Protein AF-A0A0S2W7F5-F1 (afdb_monomer_lite)

Structure (mmCIF, N/CA/C/O backbone):
data_AF-A0A0S2W7F5-F1
#
_entry.id   AF-A0A0S2W7F5-F1
#
loop_
_atom_site.group_PDB
_atom_site.id
_atom_site.type_symbol
_atom_site.label_atom_id
_atom_site.label_alt_id
_atom_site.label_comp_id
_atom_site.label_asym_id
_atom_site.label_entity_id
_atom_site.label_seq_id
_atom_site.pdbx_PDB_ins_code
_atom_site.Cartn_x
_atom_site.Cartn_y
_atom_site.Cartn_z
_atom_site.occupancy
_atom_site.B_iso_or_equiv
_atom_site.auth_seq_id
_atom_site.auth_comp_id
_atom_site.auth_asym_id
_atom_site.auth_atom_id
_atom_site.pdbx_PDB_model_num
ATOM 1 N N . MET A 1 1 ? -8.821 -25.123 -2.551 1.00 79.69 1 MET A N 1
ATOM 2 C CA . MET A 1 1 ? -8.444 -23.841 -3.186 1.00 79.69 1 MET A CA 1
ATOM 3 C C . MET A 1 1 ? -7.929 -22.929 -2.083 1.00 79.69 1 MET A C 1
ATOM 5 O O . MET A 1 1 ? -8.545 -22.926 -1.025 1.00 79.69 1 MET A O 1
ATOM 9 N N . LYS A 1 2 ? -6.765 -22.292 -2.261 1.00 88.12 2 LYS A N 1
ATOM 10 C CA . LYS A 1 2 ? -6.166 -21.399 -1.253 1.00 88.12 2 LYS A CA 1
ATOM 11 C C . LYS A 1 2 ? -6.523 -19.949 -1.582 1.00 88.12 2 LYS A C 1
ATOM 13 O O . LYS A 1 2 ? -6.592 -19.603 -2.762 1.00 88.12 2 LYS A O 1
ATOM 18 N N . TYR A 1 3 ? -6.719 -19.141 -0.550 1.00 91.12 3 TYR A N 1
ATOM 19 C CA . TYR A 1 3 ? -7.100 -17.735 -0.647 1.00 91.12 3 TYR A CA 1
ATOM 20 C C . TYR A 1 3 ? -6.098 -16.867 0.106 1.00 91.12 3 TYR A C 1
ATOM 22 O O . TYR A 1 3 ? -5.420 -17.357 1.010 1.00 91.12 3 TYR A O 1
ATOM 30 N N . VAL A 1 4 ? -6.022 -15.603 -0.288 1.00 91.81 4 VAL A N 1
ATOM 31 C CA . VAL A 1 4 ? -5.221 -14.560 0.347 1.00 91.81 4 VAL A CA 1
ATOM 32 C C . VAL A 1 4 ? -6.158 -13.409 0.696 1.00 91.81 4 VAL A C 1
ATOM 34 O O . VAL A 1 4 ? -7.072 -13.103 -0.072 1.00 91.81 4 VAL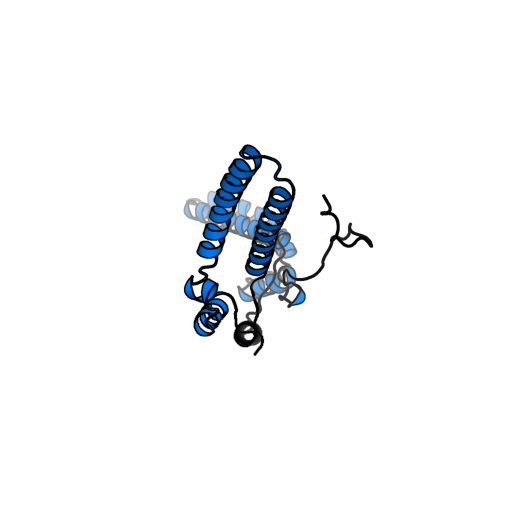 A O 1
ATOM 37 N N . ILE A 1 5 ? -5.928 -12.804 1.854 1.00 93.19 5 ILE A N 1
ATOM 38 C CA . ILE A 1 5 ? -6.580 -11.578 2.306 1.00 93.19 5 ILE A CA 1
ATOM 39 C C . ILE A 1 5 ? -5.501 -10.511 2.482 1.00 93.19 5 ILE A C 1
ATOM 41 O O . ILE A 1 5 ? -4.358 -10.828 2.818 1.00 93.19 5 ILE A O 1
ATOM 45 N N . ASP A 1 6 ? -5.853 -9.263 2.211 1.00 90.25 6 ASP A N 1
ATOM 46 C CA . ASP A 1 6 ? -4.978 -8.123 2.461 1.00 90.25 6 ASP A CA 1
ATOM 47 C C . ASP A 1 6 ? -4.748 -7.924 3.975 1.00 90.25 6 ASP A C 1
ATOM 49 O O . ASP A 1 6 ? -5.685 -8.047 4.766 1.00 90.25 6 ASP A O 1
ATOM 53 N N . SER A 1 7 ? -3.509 -7.610 4.383 1.00 90.94 7 SER A N 1
ATOM 54 C CA . SER A 1 7 ? -3.128 -7.510 5.808 1.00 90.94 7 SER A CA 1
ATOM 55 C C . SER A 1 7 ? -3.950 -6.461 6.541 1.00 90.94 7 SER A C 1
ATOM 57 O O . SER A 1 7 ? -4.493 -6.724 7.608 1.00 90.94 7 SER A O 1
ATOM 59 N N . LYS A 1 8 ? -4.115 -5.284 5.930 1.00 91.19 8 LYS A N 1
ATOM 60 C CA . LYS A 1 8 ? -4.870 -4.183 6.528 1.00 91.19 8 LYS A CA 1
ATOM 61 C C . LYS A 1 8 ? -6.344 -4.546 6.680 1.00 91.19 8 LYS A C 1
ATOM 63 O O . LYS A 1 8 ? -6.966 -4.215 7.686 1.00 91.19 8 LYS A O 1
ATOM 68 N N . THR A 1 9 ? -6.899 -5.232 5.686 1.00 91.19 9 THR A N 1
ATOM 69 C CA . THR A 1 9 ? -8.269 -5.754 5.744 1.00 91.19 9 THR A CA 1
ATOM 70 C C . THR A 1 9 ? -8.415 -6.739 6.906 1.00 91.19 9 THR A C 1
ATOM 72 O O . THR A 1 9 ? -9.301 -6.573 7.740 1.00 91.19 9 THR A O 1
ATOM 75 N N . TYR A 1 10 ? -7.494 -7.696 7.036 1.00 92.00 10 TYR A N 1
ATOM 76 C CA . TYR A 1 10 ? -7.480 -8.665 8.134 1.00 92.00 10 TYR A CA 1
ATOM 77 C C . TYR A 1 10 ? -7.336 -8.017 9.523 1.00 92.00 10 TYR A C 1
ATOM 79 O O . TYR A 1 10 ? -8.092 -8.339 10.437 1.00 92.00 10 TYR A O 1
ATOM 87 N N . GLU A 1 11 ? -6.415 -7.067 9.683 1.00 93.56 11 GLU A N 1
ATOM 88 C CA . GLU A 1 11 ? -6.209 -6.330 10.936 1.00 93.56 11 GLU A CA 1
ATOM 89 C C . GLU A 1 11 ? -7.452 -5.532 11.348 1.00 93.56 11 GLU A C 1
ATOM 91 O O . GLU A 1 11 ? -7.823 -5.524 12.523 1.00 93.56 11 GLU A O 1
ATOM 96 N N . ASN A 1 12 ? -8.137 -4.900 10.390 1.00 93.31 12 ASN A N 1
ATOM 97 C CA . ASN A 1 12 ? -9.393 -4.202 10.658 1.00 93.31 12 ASN A CA 1
ATOM 98 C C . ASN A 1 12 ? -10.474 -5.163 11.166 1.00 93.31 12 ASN A C 1
ATOM 100 O O . ASN A 1 12 ? -11.129 -4.852 12.161 1.00 93.31 12 ASN A O 1
ATOM 104 N N . HIS A 1 13 ? -10.619 -6.342 10.545 1.00 92.25 13 HIS A N 1
ATOM 105 C CA . HIS A 1 13 ? -11.561 -7.356 11.025 1.00 92.25 13 HIS A CA 1
ATOM 106 C C . HIS A 1 13 ? -11.248 -7.785 12.462 1.00 92.25 13 HIS A C 1
ATOM 108 O O . HIS A 1 13 ? -12.155 -7.795 13.290 1.00 92.25 13 HIS A O 1
ATOM 114 N N . ILE A 1 14 ? -9.977 -8.051 12.795 1.00 94.25 14 ILE A N 1
ATOM 115 C CA . ILE A 1 14 ? -9.579 -8.398 14.170 1.00 94.25 14 ILE A CA 1
ATOM 116 C C . ILE A 1 14 ? -9.960 -7.286 15.149 1.00 94.25 14 ILE A C 1
ATOM 118 O O . ILE A 1 14 ? -10.560 -7.558 16.189 1.00 94.25 14 ILE A O 1
ATOM 122 N N . ASN A 1 15 ? -9.618 -6.036 14.838 1.00 94.81 15 ASN A N 1
ATOM 123 C CA . ASN A 1 15 ? -9.891 -4.906 15.726 1.00 94.81 15 ASN A CA 1
ATOM 124 C C . ASN A 1 15 ? -11.391 -4.748 15.995 1.00 94.81 15 ASN A C 1
ATOM 126 O O . ASN A 1 15 ? -11.811 -4.533 17.135 1.00 94.81 15 ASN A O 1
ATOM 130 N N . ASP A 1 16 ? -12.202 -4.888 14.952 1.00 94.75 16 ASP A N 1
ATOM 131 C CA . ASP A 1 16 ? -13.648 -4.794 15.058 1.00 94.75 16 ASP A CA 1
ATOM 132 C C . ASP A 1 16 ? -14.258 -5.977 15.829 1.00 94.75 16 ASP A C 1
ATOM 134 O O . ASP A 1 16 ? -15.134 -5.763 16.671 1.00 94.75 16 ASP A O 1
ATOM 138 N N . GLU A 1 17 ? -13.778 -7.205 15.610 1.00 93.62 17 GLU A N 1
ATOM 139 C CA . GLU A 1 17 ? -14.198 -8.396 16.360 1.00 93.62 17 GLU A CA 1
ATOM 140 C C . GLU A 1 17 ? -13.862 -8.277 17.852 1.00 93.62 17 GLU A C 1
ATOM 142 O O . GLU A 1 17 ? -14.720 -8.522 18.708 1.00 93.62 17 GLU A O 1
ATOM 147 N N . VAL A 1 18 ? -12.640 -7.844 18.179 1.00 96.44 18 VAL A N 1
ATOM 148 C CA . VAL A 1 18 ? -12.205 -7.599 19.562 1.00 96.44 18 VAL A CA 1
ATOM 149 C C . VAL A 1 18 ? -13.071 -6.521 20.212 1.00 96.44 18 VAL A C 1
ATOM 151 O O . VAL A 1 18 ? -13.484 -6.673 21.365 1.00 96.44 18 VAL A O 1
ATOM 154 N N . HIS A 1 19 ? -13.402 -5.459 19.473 1.00 95.31 19 HIS A N 1
ATOM 155 C CA . HIS A 1 19 ? -14.289 -4.410 19.96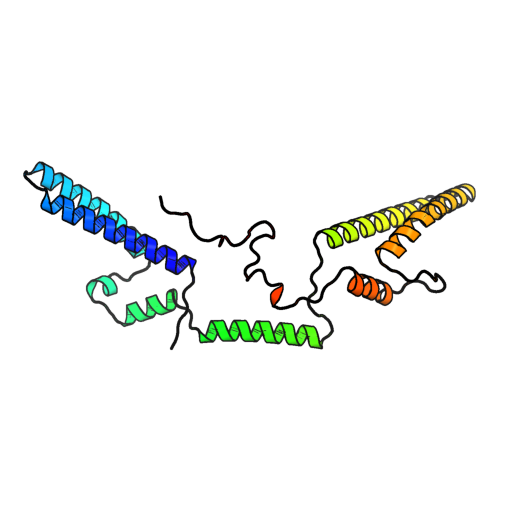2 1.00 95.31 19 HIS A CA 1
ATOM 156 C C . HIS A 1 19 ? -15.683 -4.958 20.292 1.00 95.31 19 HIS A C 1
ATOM 158 O O . HIS A 1 19 ? -16.164 -4.767 21.410 1.00 95.31 19 HIS A O 1
ATOM 164 N N . LEU A 1 20 ? -16.311 -5.694 19.367 1.00 95.81 20 LEU A N 1
ATOM 165 C CA . LEU A 1 20 ? -17.630 -6.302 19.578 1.00 95.81 20 LEU A CA 1
ATOM 166 C C . LEU A 1 20 ? -17.641 -7.279 20.756 1.00 95.81 20 LEU A C 1
ATOM 168 O O . LEU A 1 20 ? -18.565 -7.257 21.572 1.00 95.81 20 LEU A O 1
ATOM 172 N N . TYR A 1 21 ? -16.602 -8.107 20.881 1.00 96.25 21 TYR A N 1
ATOM 173 C CA . TYR A 1 21 ? -16.447 -9.005 22.021 1.00 96.25 21 TYR A CA 1
ATOM 174 C C . TYR A 1 21 ? -16.357 -8.227 23.342 1.00 96.25 21 TYR A C 1
ATOM 176 O O . TYR A 1 21 ? -17.014 -8.591 24.320 1.00 96.25 21 TYR A O 1
ATOM 184 N N . GLY A 1 22 ? -15.604 -7.123 23.368 1.00 96.69 22 GLY A N 1
ATOM 185 C CA . GLY A 1 22 ? -15.510 -6.231 24.523 1.00 96.69 22 GLY A CA 1
ATOM 186 C C . GLY A 1 22 ? -16.867 -5.662 24.946 1.00 96.69 22 GLY A C 1
ATOM 187 O O . GLY A 1 22 ? -17.208 -5.715 26.132 1.00 96.69 22 GLY A O 1
ATOM 188 N N . LEU A 1 23 ? -17.671 -5.195 23.985 1.00 96.69 23 LEU A N 1
ATOM 189 C CA . LEU A 1 23 ? -19.028 -4.692 24.235 1.00 96.69 23 LEU A CA 1
ATOM 190 C C . LEU A 1 23 ? -19.934 -5.780 24.830 1.00 96.69 23 LEU A C 1
ATOM 192 O O . LEU A 1 23 ? -20.617 -5.553 25.833 1.00 96.69 23 LEU A O 1
ATOM 196 N N . LEU A 1 24 ? -19.910 -6.985 24.253 1.00 95.88 24 LEU A N 1
ATOM 197 C CA . LEU A 1 24 ? -20.698 -8.118 24.739 1.00 95.88 24 LEU A CA 1
ATOM 198 C C . LEU A 1 24 ? -20.289 -8.524 26.161 1.00 95.88 24 LEU A C 1
ATOM 200 O O . LEU A 1 24 ? -21.142 -8.758 27.019 1.00 95.88 24 LEU A O 1
ATOM 204 N N . HIS A 1 25 ? -18.984 -8.578 26.426 1.00 96.50 25 HIS A N 1
ATOM 205 C CA . HIS A 1 25 ? -18.449 -8.920 27.737 1.00 96.50 25 HIS A CA 1
ATOM 206 C C . HIS A 1 25 ? -18.861 -7.891 28.802 1.00 96.50 25 HIS A C 1
ATOM 208 O O . HIS A 1 25 ? -19.265 -8.260 29.907 1.00 96.50 25 HIS A O 1
ATOM 214 N N . GLN A 1 26 ? -18.819 -6.598 28.468 1.00 96.25 26 GLN A N 1
ATOM 215 C CA . GLN A 1 26 ? -19.295 -5.526 29.346 1.00 96.25 26 GLN A CA 1
ATOM 216 C C . GLN A 1 26 ? -20.796 -5.644 29.637 1.00 96.25 26 GLN A C 1
ATOM 218 O O . GLN A 1 26 ? -21.194 -5.531 30.797 1.00 96.25 26 GLN A O 1
ATOM 223 N N . LEU A 1 27 ? -21.625 -5.938 28.630 1.00 96.00 27 LEU A N 1
ATOM 224 C CA . LEU A 1 27 ? -23.063 -6.154 28.834 1.00 96.00 27 LEU A CA 1
ATOM 225 C C . LEU A 1 27 ? -23.346 -7.339 29.752 1.00 96.00 27 LEU A C 1
ATOM 227 O O . LEU A 1 27 ? -24.152 -7.215 30.673 1.00 96.00 27 LEU A O 1
ATOM 231 N N . ALA A 1 28 ? -22.663 -8.466 29.546 1.00 95.00 28 ALA A N 1
ATOM 232 C CA . ALA A 1 28 ? -22.806 -9.637 30.405 1.00 95.00 28 ALA A CA 1
ATOM 233 C C . ALA A 1 28 ? -22.406 -9.324 31.857 1.00 95.00 28 ALA A C 1
ATOM 235 O O . ALA A 1 28 ? -23.097 -9.722 32.799 1.00 95.00 28 ALA A O 1
ATOM 236 N N . PHE A 1 29 ? -21.325 -8.560 32.045 1.00 94.69 29 PHE A N 1
ATOM 237 C CA . PHE A 1 29 ? -20.892 -8.110 33.364 1.00 94.69 29 PHE A CA 1
ATOM 238 C C . PHE A 1 29 ? -21.937 -7.212 34.041 1.00 94.69 29 PHE A C 1
ATOM 240 O O . PHE A 1 29 ? -22.283 -7.455 35.198 1.00 94.69 29 PHE A O 1
ATOM 247 N N . LEU A 1 30 ? -22.463 -6.207 33.333 1.00 94.38 30 LEU A N 1
ATOM 248 C CA . LEU A 1 30 ? -23.488 -5.299 33.856 1.00 94.38 30 LEU A CA 1
ATOM 249 C C . LEU A 1 30 ? -24.781 -6.046 34.198 1.00 94.38 30 LEU A C 1
ATOM 251 O O . LEU A 1 30 ? -25.328 -5.848 35.282 1.00 94.38 30 LEU A O 1
ATOM 255 N N . ALA A 1 31 ? -25.216 -6.969 33.337 1.00 94.25 31 ALA A N 1
ATOM 256 C CA . ALA A 1 31 ? -26.381 -7.815 33.583 1.00 94.25 31 ALA A CA 1
ATOM 257 C C . ALA A 1 31 ? -26.241 -8.640 34.873 1.00 94.25 31 ALA A C 1
ATOM 259 O O . ALA A 1 31 ? -27.195 -8.768 35.637 1.00 94.25 31 ALA A O 1
ATOM 260 N N . GLY A 1 32 ? -25.036 -9.137 35.173 1.00 93.88 32 GLY A N 1
ATOM 261 C CA . GLY A 1 32 ? -24.746 -9.852 36.420 1.00 93.88 32 GLY A CA 1
ATOM 262 C C . GLY A 1 32 ? -24.681 -8.972 37.677 1.00 93.88 32 GLY A C 1
ATOM 263 O O . GLY A 1 32 ? -24.560 -9.502 38.784 1.00 93.88 32 GLY A O 1
ATOM 264 N N . LYS A 1 33 ? -24.721 -7.640 37.541 1.00 93.62 33 LYS A N 1
ATOM 265 C CA . LYS A 1 33 ? -24.620 -6.676 38.652 1.00 93.62 33 LYS A CA 1
ATOM 266 C C . LYS A 1 33 ? -25.923 -5.957 38.979 1.00 93.62 33 LYS A C 1
ATOM 268 O O . LYS A 1 33 ? -25.937 -5.239 39.976 1.00 93.62 33 LYS A O 1
ATOM 273 N N . VAL A 1 34 ? -26.982 -6.173 38.204 1.00 95.00 34 VAL A N 1
ATOM 274 C CA . VAL A 1 34 ? -28.291 -5.548 38.413 1.00 95.00 34 VAL A CA 1
ATOM 275 C C . VAL A 1 34 ? -28.850 -5.889 39.796 1.00 95.00 34 VAL A C 1
ATOM 277 O O . VAL A 1 34 ? -28.976 -7.066 40.143 1.00 95.00 34 VAL A O 1
ATOM 280 N N . LYS A 1 35 ? -29.215 -4.866 40.580 1.00 94.38 35 LYS A N 1
ATOM 281 C CA . LYS A 1 35 ? -29.873 -5.036 41.889 1.00 94.38 35 LYS A CA 1
ATOM 282 C C . LYS A 1 35 ? -31.223 -4.345 41.986 1.00 94.38 35 LYS A C 1
ATOM 284 O O . LYS A 1 35 ? -32.061 -4.788 42.769 1.00 94.38 35 LYS A O 1
ATOM 289 N N . ASP A 1 36 ? -31.422 -3.277 41.226 1.00 95.81 36 ASP A N 1
ATOM 290 C CA . ASP A 1 36 ?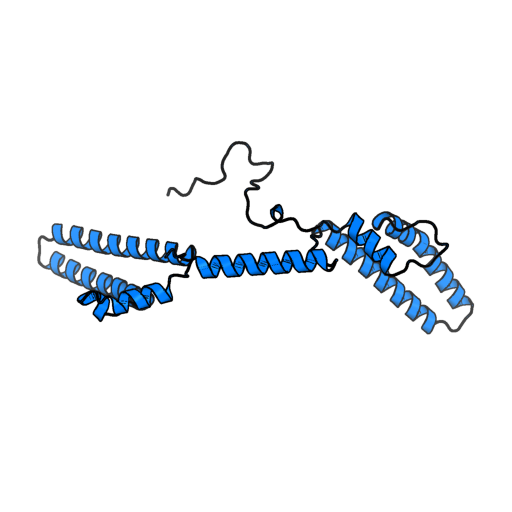 -32.643 -2.485 41.251 1.00 95.81 36 ASP A CA 1
ATOM 291 C C . ASP A 1 36 ? -33.115 -2.079 39.845 1.00 95.81 36 ASP A C 1
ATOM 293 O O . ASP A 1 36 ? -32.520 -2.421 38.821 1.00 95.81 36 ASP A O 1
ATOM 297 N N . GLU A 1 37 ? -34.247 -1.381 39.802 1.00 93.75 37 GLU A N 1
ATOM 298 C CA . GLU A 1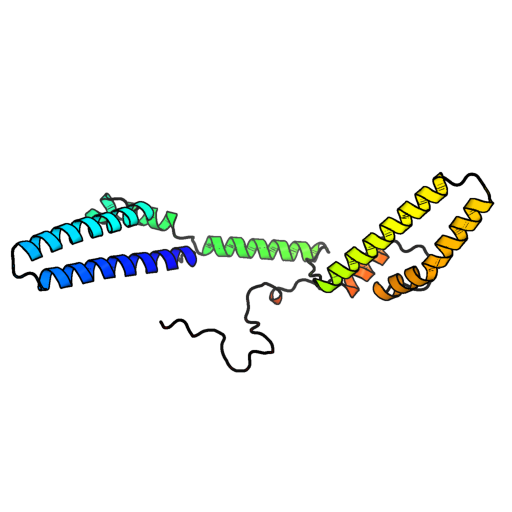 37 ? -34.887 -0.942 38.561 1.00 93.75 37 GLU A CA 1
ATOM 299 C C . GLU A 1 37 ? -34.046 0.099 37.803 1.00 93.75 37 GLU A C 1
ATOM 301 O O . GLU A 1 37 ? -34.048 0.108 36.574 1.00 93.75 37 GLU A O 1
ATOM 306 N N . ARG A 1 38 ? -33.239 0.907 38.505 1.00 92.75 38 ARG A N 1
ATOM 307 C CA . ARG A 1 38 ? -32.341 1.885 37.868 1.00 92.75 38 ARG A CA 1
ATOM 308 C C . ARG A 1 38 ? -31.163 1.193 37.192 1.00 92.75 38 ARG A C 1
ATOM 310 O O . ARG A 1 38 ? -30.766 1.588 36.099 1.00 92.75 38 ARG A O 1
ATOM 317 N N . ASP A 1 39 ? -30.619 0.146 37.809 1.00 93.69 39 ASP A N 1
ATOM 318 C CA . ASP A 1 39 ? -29.587 -0.685 37.187 1.00 93.69 39 ASP A CA 1
ATOM 319 C C . ASP A 1 39 ? -30.110 -1.361 35.908 1.00 93.69 39 ASP A C 1
ATOM 321 O O . ASP A 1 39 ? -29.389 -1.435 34.910 1.00 93.69 39 ASP A O 1
ATOM 325 N N . MET A 1 40 ? -31.375 -1.808 35.906 1.00 95.25 40 MET A N 1
ATOM 326 C CA . ME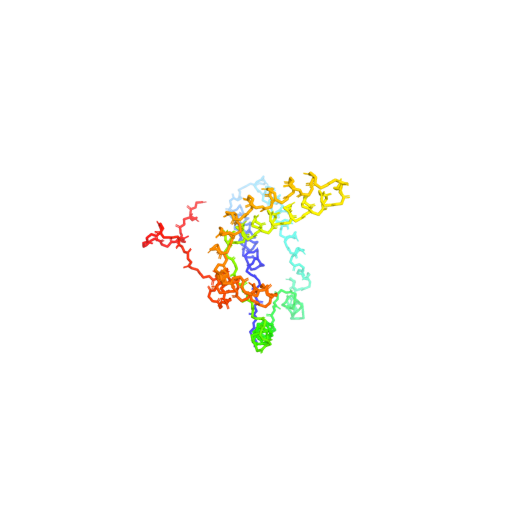T A 1 40 ? -32.030 -2.347 34.706 1.00 95.25 40 MET A CA 1
ATOM 327 C C . MET A 1 40 ? -32.187 -1.298 33.603 1.00 95.25 40 MET A C 1
ATOM 329 O O . MET A 1 40 ? -31.896 -1.590 32.443 1.00 95.25 40 MET A O 1
ATOM 333 N N . GLU A 1 41 ? -32.623 -0.083 33.939 1.00 95.31 41 GLU A N 1
ATOM 334 C CA . GLU A 1 41 ? -32.732 1.017 32.973 1.00 95.31 41 GLU A CA 1
ATOM 335 C C . GLU A 1 41 ? -31.369 1.354 32.345 1.00 95.31 41 GLU A C 1
ATOM 337 O O . GLU A 1 41 ? -31.261 1.460 31.121 1.00 95.31 41 GLU A O 1
ATOM 342 N N . ASN A 1 42 ? -30.311 1.434 33.159 1.00 93.75 42 ASN A N 1
ATOM 343 C CA . ASN A 1 42 ? -28.946 1.692 32.687 1.00 93.75 42 ASN A CA 1
ATOM 344 C C . ASN A 1 42 ? -28.420 0.574 31.774 1.00 93.75 42 ASN A C 1
ATOM 346 O O . ASN A 1 42 ? -27.760 0.844 30.765 1.00 93.75 42 ASN A O 1
ATOM 350 N N . LEU A 1 43 ? -28.716 -0.686 32.107 1.00 95.19 43 LEU A N 1
ATOM 351 C CA . LEU A 1 43 ? -28.369 -1.830 31.267 1.00 95.19 43 LEU A CA 1
ATOM 352 C C . LEU A 1 43 ? -29.073 -1.756 29.906 1.00 95.19 43 LEU A C 1
ATOM 354 O O . LEU A 1 43 ? -28.432 -1.989 28.884 1.00 95.19 43 LEU A O 1
ATOM 358 N N . LEU A 1 44 ? -30.364 -1.406 29.879 1.00 95.75 44 LEU A N 1
ATOM 359 C CA . LEU A 1 44 ? -31.123 -1.257 28.635 1.00 95.75 44 LEU A CA 1
ATOM 360 C C . LEU A 1 44 ? -30.592 -0.111 27.764 1.00 95.75 44 LEU A C 1
ATOM 362 O O . LEU A 1 44 ? -30.513 -0.277 26.547 1.00 95.75 44 LEU A O 1
ATOM 366 N N . ASP A 1 45 ? -30.211 1.027 28.355 1.00 96.44 45 ASP A N 1
ATOM 367 C CA . ASP A 1 45 ? -29.588 2.131 27.606 1.00 96.44 45 ASP A CA 1
ATOM 368 C C . ASP A 1 45 ? -28.243 1.704 27.002 1.00 96.44 45 ASP A C 1
ATOM 370 O O . ASP A 1 45 ? -27.988 1.910 25.816 1.00 96.44 45 ASP A O 1
ATOM 374 N N . THR A 1 46 ? -27.410 1.020 27.792 1.00 95.88 46 THR A N 1
ATOM 375 C CA . THR A 1 46 ? -26.106 0.513 27.338 1.00 95.88 46 THR A CA 1
ATOM 376 C C . THR A 1 46 ? -26.268 -0.512 26.214 1.00 95.88 46 THR A C 1
ATOM 378 O O . THR A 1 46 ? -25.587 -0.425 25.194 1.00 95.88 46 THR A O 1
ATOM 381 N N . ALA A 1 47 ? -27.211 -1.448 26.359 1.00 96.56 47 ALA A N 1
ATOM 382 C CA . ALA A 1 47 ? -27.519 -2.450 25.343 1.00 96.56 47 ALA A CA 1
ATOM 383 C C . ALA A 1 47 ? -27.959 -1.817 24.018 1.00 96.56 47 ALA A C 1
ATOM 385 O O . ALA A 1 47 ? -27.530 -2.274 22.961 1.00 96.56 47 ALA A O 1
ATOM 386 N N . LYS A 1 48 ? -28.762 -0.744 24.058 1.00 97.00 48 LYS A N 1
ATOM 387 C CA . LYS A 1 48 ? -29.156 -0.010 22.846 1.00 97.00 48 LYS A CA 1
ATOM 388 C C . LYS A 1 48 ? -27.953 0.620 22.153 1.00 97.00 48 LYS A C 1
ATOM 390 O O . LYS A 1 48 ? -27.754 0.373 20.970 1.00 97.00 48 LYS A O 1
ATOM 395 N N . ARG A 1 49 ? -27.120 1.359 22.892 1.00 96.31 49 ARG A N 1
ATOM 396 C CA . ARG A 1 49 ? -25.926 2.009 22.323 1.00 96.31 49 ARG A CA 1
ATOM 397 C C . ARG A 1 49 ? -24.951 1.000 21.725 1.00 96.31 49 ARG A C 1
ATOM 399 O O . ARG A 1 49 ? -24.408 1.226 20.652 1.00 96.31 49 ARG A O 1
ATOM 406 N N . TYR A 1 50 ? -24.719 -0.120 22.405 1.00 97.25 50 TYR A N 1
ATOM 407 C CA . TYR A 1 50 ? -23.812 -1.150 21.892 1.00 97.25 50 TYR A CA 1
ATOM 408 C C . TYR A 1 50 ? -24.412 -1.889 20.697 1.00 97.25 50 TYR A C 1
ATOM 410 O O . TYR A 1 50 ? -23.676 -2.254 19.785 1.00 97.25 50 TYR A O 1
ATOM 418 N N . GLY A 1 51 ? -25.737 -2.058 20.668 1.00 94.69 51 GLY A N 1
ATOM 419 C CA . GLY A 1 51 ? -26.454 -2.537 19.490 1.00 94.69 51 GLY A CA 1
ATOM 420 C C . GLY A 1 51 ? -26.253 -1.621 18.282 1.00 94.69 51 GLY A C 1
ATOM 421 O O . GLY A 1 51 ? -25.927 -2.111 17.210 1.00 94.69 51 GLY A O 1
ATOM 422 N N . GLU A 1 52 ? -26.352 -0.301 18.459 1.00 95.81 52 GLU A N 1
ATOM 423 C CA . GLU A 1 52 ? -26.100 0.675 17.386 1.00 95.81 52 GLU A CA 1
ATOM 424 C C . GLU A 1 52 ? -24.665 0.580 16.839 1.00 95.81 52 GLU A C 1
ATOM 426 O O . GLU A 1 52 ? -24.477 0.564 15.624 1.00 95.81 52 GLU A O 1
ATOM 431 N N . ILE A 1 53 ? -23.662 0.434 17.716 1.00 94.94 53 ILE A N 1
ATOM 432 C CA . ILE A 1 53 ? -22.261 0.229 17.304 1.00 94.94 53 ILE A CA 1
ATOM 433 C C . ILE A 1 53 ? -22.105 -1.078 16.514 1.00 94.94 53 ILE A C 1
ATOM 435 O O . ILE A 1 53 ? -21.370 -1.128 15.527 1.00 94.94 53 ILE A O 1
ATOM 439 N N . ALA A 1 54 ? -22.779 -2.149 16.942 1.00 92.38 54 ALA A N 1
ATOM 440 C CA . ALA A 1 54 ? -22.724 -3.423 16.240 1.00 92.38 54 ALA A CA 1
ATOM 441 C C . ALA A 1 54 ? -23.342 -3.327 14.840 1.00 92.38 54 ALA A C 1
ATOM 443 O O . ALA A 1 54 ? -22.733 -3.794 13.880 1.00 92.38 54 ALA A O 1
ATOM 444 N N . GLU A 1 55 ? -24.496 -2.673 14.705 1.00 91.31 55 GLU A N 1
ATOM 445 C CA . GLU A 1 55 ? -25.153 -2.472 13.409 1.00 91.31 55 GLU A CA 1
ATOM 446 C C . GLU A 1 55 ? -24.306 -1.638 12.441 1.00 91.31 55 GLU A C 1
ATOM 448 O O . GLU A 1 55 ? -24.224 -1.968 11.257 1.00 91.31 55 GLU A O 1
ATOM 453 N N . GLU A 1 56 ? -23.611 -0.603 12.926 1.00 92.94 56 GLU A N 1
ATOM 454 C CA . GLU A 1 56 ? -22.678 0.172 12.098 1.00 92.94 56 GLU A CA 1
ATOM 455 C C . GLU A 1 56 ? -21.561 -0.715 11.523 1.00 92.94 56 GLU A C 1
ATOM 457 O O . GLU A 1 56 ? -21.257 -0.641 10.329 1.00 92.94 56 GLU A O 1
ATOM 462 N N . LYS A 1 57 ? -20.997 -1.613 12.343 1.00 91.19 57 LYS A N 1
ATOM 463 C CA . LYS A 1 57 ? -19.967 -2.565 11.898 1.00 91.19 57 LYS A CA 1
ATOM 464 C C . LYS A 1 57 ? -20.517 -3.585 10.903 1.00 91.19 57 LYS A C 1
ATOM 466 O O . LYS A 1 57 ? -19.913 -3.791 9.853 1.00 91.19 57 LYS A O 1
ATOM 471 N N . PHE A 1 58 ? -21.684 -4.171 11.174 1.00 89.69 58 PHE A N 1
ATOM 472 C CA . PHE A 1 58 ? -22.324 -5.117 10.254 1.00 89.69 58 PHE A CA 1
ATOM 473 C C . PHE A 1 58 ? -22.635 -4.490 8.890 1.00 89.69 58 PHE A C 1
ATOM 475 O O . PHE A 1 58 ? -22.438 -5.138 7.857 1.00 89.69 58 PHE A O 1
ATOM 482 N N . ALA A 1 59 ? -23.064 -3.226 8.877 1.00 89.44 59 ALA A N 1
ATOM 483 C CA . ALA A 1 59 ? -23.274 -2.472 7.650 1.00 89.44 59 ALA A CA 1
ATOM 484 C C . ALA A 1 59 ? -21.957 -2.207 6.902 1.00 89.44 59 ALA A C 1
ATOM 486 O O . ALA A 1 59 ? -21.907 -2.391 5.686 1.00 89.44 59 ALA A O 1
ATOM 487 N N . ALA A 1 60 ? -20.887 -1.826 7.609 1.00 90.44 60 ALA A N 1
ATOM 488 C CA . ALA A 1 60 ? -19.569 -1.594 7.014 1.00 90.44 60 ALA A CA 1
ATOM 489 C C . ALA A 1 60 ? -18.980 -2.862 6.370 1.00 90.44 60 ALA A C 1
ATOM 491 O O . ALA A 1 60 ? -18.408 -2.798 5.283 1.00 90.44 60 ALA A O 1
ATOM 492 N N . TRP A 1 61 ? -19.186 -4.021 6.995 1.00 90.06 61 TRP A N 1
ATOM 493 C CA . TRP A 1 61 ? -18.792 -5.330 6.467 1.00 90.06 61 TRP A CA 1
ATOM 494 C C . TRP A 1 61 ? -19.717 -5.863 5.362 1.00 90.06 61 TRP A C 1
ATOM 496 O O . TRP A 1 61 ? -19.492 -6.952 4.840 1.00 90.06 61 TRP A O 1
ATOM 506 N N . CYS A 1 62 ? -20.778 -5.129 5.007 1.00 89.81 62 CYS A N 1
ATOM 507 C CA . CYS A 1 62 ? -21.780 -5.544 4.024 1.00 89.81 62 CYS A CA 1
ATOM 508 C C . CYS A 1 62 ? -22.403 -6.923 4.318 1.00 89.81 62 CYS A C 1
ATOM 510 O O . CYS A 1 62 ? -22.780 -7.636 3.386 1.00 89.81 62 CYS A O 1
ATOM 512 N N . ILE A 1 63 ? -22.526 -7.319 5.593 1.00 88.12 63 ILE A N 1
ATOM 513 C CA . ILE A 1 63 ? -23.069 -8.638 5.943 1.00 88.12 63 ILE A CA 1
ATOM 514 C C . ILE A 1 63 ? -24.576 -8.653 5.661 1.00 88.12 63 ILE A C 1
ATOM 516 O O . ILE A 1 63 ? -25.321 -7.874 6.264 1.00 88.12 63 ILE A O 1
ATOM 520 N N . PRO A 1 64 ? -25.079 -9.549 4.789 1.00 87.19 64 PRO A N 1
ATOM 521 C CA . PRO A 1 64 ? -26.508 -9.621 4.531 1.00 87.19 64 PRO A CA 1
ATOM 522 C C . PRO A 1 64 ? -27.263 -10.010 5.804 1.00 87.19 64 PRO A C 1
ATOM 524 O O . PRO A 1 64 ? -26.945 -11.015 6.440 1.00 87.19 64 PRO A O 1
ATOM 527 N N . GLY A 1 65 ? -28.330 -9.283 6.146 1.00 84.94 65 GLY A N 1
ATOM 528 C CA . GLY A 1 65 ? -29.159 -9.629 7.310 1.00 84.94 65 GLY A CA 1
ATOM 529 C C . GLY A 1 65 ? -29.723 -11.057 7.238 1.00 84.94 65 GLY A C 1
ATOM 530 O O . GLY A 1 65 ? -29.858 -11.734 8.254 1.00 84.94 65 GLY A O 1
ATOM 531 N N . ARG A 1 66 ? -29.969 -11.570 6.023 1.00 87.50 66 ARG A N 1
ATOM 532 C CA . ARG A 1 66 ? -30.327 -12.980 5.802 1.00 87.50 66 ARG A CA 1
ATOM 533 C C . ARG A 1 66 ? -29.218 -13.929 6.257 1.00 87.50 66 ARG A C 1
ATOM 535 O O . ARG A 1 66 ? -29.526 -14.941 6.880 1.00 87.50 66 ARG A O 1
ATOM 542 N N . TYR A 1 67 ? -27.957 -13.608 5.985 1.00 90.19 67 TYR A N 1
ATOM 543 C CA . TYR A 1 67 ? -26.827 -14.409 6.436 1.00 90.19 67 TYR A CA 1
ATOM 544 C C . TYR A 1 67 ? -26.711 -14.407 7.956 1.00 90.19 67 TYR A C 1
ATOM 546 O O . TYR A 1 67 ? -26.547 -15.466 8.555 1.00 90.19 67 TYR A O 1
ATOM 554 N N . LEU A 1 68 ? -26.884 -13.241 8.581 1.00 84.62 68 LEU A N 1
ATOM 555 C CA . LEU A 1 68 ? -26.842 -13.107 10.036 1.00 84.62 68 LEU A CA 1
ATOM 556 C C . LEU A 1 68 ? -27.898 -13.983 10.732 1.00 84.62 68 LEU A C 1
ATOM 558 O O . LEU A 1 68 ? -27.618 -14.591 11.761 1.00 84.62 68 LEU A O 1
ATOM 562 N N . VAL A 1 69 ? -29.104 -14.075 10.161 1.00 87.12 69 VAL A N 1
ATOM 563 C CA . VAL A 1 69 ? -30.224 -14.821 10.761 1.00 87.12 69 VAL A CA 1
ATOM 564 C C . VAL A 1 69 ? -30.231 -16.302 10.370 1.00 87.12 69 VAL A C 1
ATOM 566 O O . VAL A 1 69 ? -30.543 -17.157 11.197 1.00 87.12 69 VAL A O 1
ATOM 569 N N . PHE A 1 70 ? -29.921 -16.625 9.113 1.00 90.44 70 PHE A N 1
ATOM 570 C CA . PHE A 1 70 ? -30.137 -17.961 8.543 1.00 90.44 70 PHE A CA 1
ATOM 571 C C . PHE A 1 70 ? -28.852 -18.681 8.121 1.00 90.44 70 PHE A C 1
ATOM 573 O O . PHE A 1 70 ? -28.906 -19.874 7.823 1.00 90.44 70 PHE A O 1
ATOM 580 N N . GLY A 1 71 ? -27.707 -17.996 8.085 1.00 89.06 71 GLY A N 1
ATOM 581 C CA . GLY A 1 71 ? -26.421 -18.589 7.710 1.00 89.06 71 GLY A CA 1
ATOM 582 C C . GLY A 1 71 ? -26.383 -19.130 6.278 1.00 89.06 71 GLY A C 1
ATOM 583 O O . GLY A 1 71 ? -25.788 -20.183 6.036 1.00 89.06 71 GLY A O 1
ATOM 584 N N . ASP A 1 72 ? -27.052 -18.460 5.333 1.00 91.94 72 ASP A N 1
ATOM 585 C CA . ASP A 1 72 ? -27.121 -18.901 3.937 1.00 91.94 72 ASP A CA 1
ATOM 586 C C . ASP A 1 72 ? -25.719 -19.019 3.305 1.00 91.94 72 ASP A C 1
ATOM 588 O O . ASP A 1 72 ? -24.904 -18.098 3.311 1.00 91.94 72 ASP A O 1
ATOM 592 N N . ARG A 1 73 ? -25.428 -20.177 2.710 1.00 90.50 73 ARG A N 1
ATOM 593 C CA . ARG A 1 73 ? -24.131 -20.437 2.075 1.00 90.50 73 ARG A CA 1
ATOM 594 C C . ARG A 1 73 ? -23.895 -19.579 0.835 1.00 90.50 73 ARG A C 1
ATOM 596 O O . ARG A 1 73 ? -22.732 -19.385 0.484 1.00 90.50 73 ARG A O 1
ATOM 603 N N . ALA A 1 74 ? -24.955 -19.113 0.175 1.00 90.25 74 ALA A N 1
ATOM 604 C CA . ALA A 1 74 ? -24.833 -18.204 -0.961 1.00 90.25 74 ALA A CA 1
ATOM 605 C C . ALA A 1 74 ? -24.244 -16.858 -0.519 1.00 90.25 74 ALA A C 1
ATOM 607 O O . ALA A 1 74 ? -23.238 -16.423 -1.073 1.00 90.25 74 ALA A O 1
ATOM 608 N N . ASP A 1 75 ? -24.781 -16.283 0.557 1.00 91.38 75 ASP A N 1
ATOM 609 C CA . ASP A 1 75 ? -24.295 -15.023 1.127 1.00 91.38 75 ASP A CA 1
ATOM 610 C C . ASP A 1 75 ? -22.837 -15.148 1.605 1.00 91.38 75 ASP A C 1
ATOM 612 O O . ASP A 1 75 ? -22.010 -14.276 1.348 1.00 91.38 75 ASP A O 1
ATOM 616 N N . LEU A 1 76 ? -22.469 -16.284 2.217 1.00 89.81 76 LEU A N 1
ATOM 617 C CA . LEU A 1 76 ? -21.071 -16.561 2.572 1.00 89.81 76 LEU A CA 1
ATOM 618 C C . LEU A 1 76 ? -20.148 -16.610 1.346 1.00 89.81 76 LEU A C 1
ATOM 620 O O . LEU A 1 76 ? -18.984 -16.220 1.431 1.00 89.81 76 LEU A O 1
ATOM 624 N N . ALA A 1 77 ? -20.621 -17.149 0.222 1.00 89.88 77 ALA A N 1
ATOM 625 C CA . ALA A 1 77 ? -19.827 -17.206 -0.999 1.00 89.88 77 ALA A CA 1
ATOM 626 C C . ALA A 1 77 ? -19.606 -15.805 -1.588 1.00 89.88 77 ALA A C 1
ATOM 628 O O . ALA A 1 77 ? -18.505 -15.526 -2.058 1.00 89.88 77 ALA A O 1
ATOM 629 N N . GLU A 1 78 ? -20.612 -14.933 -1.513 1.00 90.62 78 GLU A N 1
ATOM 630 C CA . GLU A 1 78 ? -20.510 -13.531 -1.929 1.00 90.62 78 GLU A CA 1
ATOM 631 C C . GLU A 1 78 ? -19.532 -12.747 -1.046 1.00 90.62 78 GLU A C 1
ATOM 633 O O . GLU A 1 78 ? -18.623 -12.112 -1.578 1.00 90.62 78 GLU A O 1
ATOM 638 N N . LEU A 1 79 ? -19.625 -12.877 0.283 1.00 91.25 79 LEU A N 1
ATOM 639 C CA . LEU A 1 79 ? -18.676 -12.254 1.220 1.00 91.25 79 LEU A CA 1
ATOM 640 C C . LEU A 1 79 ? -17.236 -12.716 0.956 1.00 91.25 79 LEU A C 1
ATOM 642 O O . LEU A 1 79 ? -16.319 -11.906 0.831 1.00 91.25 79 LEU A O 1
ATOM 646 N N . LYS A 1 80 ? -17.037 -14.026 0.760 1.00 90.12 80 LYS A N 1
ATOM 647 C CA . LYS A 1 80 ? -15.722 -14.573 0.394 1.00 90.12 80 LYS A CA 1
ATOM 648 C C . LYS A 1 80 ? -15.205 -14.015 -0.924 1.00 90.12 80 LYS A C 1
ATOM 650 O O . LYS A 1 80 ? -14.008 -13.804 -1.040 1.00 90.12 80 LYS A O 1
ATOM 655 N N . ALA A 1 81 ? -16.063 -13.819 -1.920 1.00 88.88 81 ALA A N 1
ATOM 656 C CA . ALA A 1 81 ? -15.651 -13.259 -3.203 1.00 88.88 81 ALA A CA 1
ATOM 657 C C . ALA A 1 81 ? -15.319 -11.760 -3.116 1.00 88.88 81 ALA A C 1
ATOM 659 O O . ALA A 1 81 ? -14.519 -11.281 -3.916 1.00 88.88 81 ALA A O 1
ATOM 660 N N . ALA A 1 82 ? -15.920 -11.037 -2.167 1.00 88.44 82 ALA A N 1
ATOM 661 C CA . ALA A 1 82 ? -15.650 -9.623 -1.935 1.00 88.44 82 ALA A CA 1
ATOM 662 C C . ALA A 1 82 ? -14.307 -9.387 -1.222 1.00 88.44 82 ALA A C 1
ATOM 664 O O . ALA A 1 82 ? -13.582 -8.464 -1.584 1.00 88.44 82 ALA A O 1
ATOM 665 N N . GLU A 1 83 ? -13.962 -10.225 -0.240 1.00 87.94 83 GLU A N 1
ATOM 666 C CA . GLU A 1 83 ? -12.780 -10.013 0.612 1.00 87.94 83 GLU A CA 1
ATOM 667 C C . GLU A 1 83 ? -11.568 -10.868 0.224 1.00 87.94 83 GLU A C 1
ATOM 669 O O . GLU A 1 83 ? -10.421 -10.465 0.431 1.00 87.94 83 GLU A O 1
ATOM 674 N N . LEU A 1 84 ? -11.791 -12.069 -0.321 1.00 92.25 84 LEU A N 1
ATOM 675 C CA . LEU A 1 84 ? -10.721 -13.030 -0.563 1.00 92.25 84 LEU A CA 1
ATOM 676 C C . LEU A 1 84 ? -10.295 -13.052 -2.025 1.00 92.25 84 LEU A C 1
ATOM 678 O O . LEU A 1 84 ? -11.088 -13.281 -2.938 1.00 92.25 84 LEU A O 1
ATOM 682 N N . THR A 1 85 ? -8.986 -12.966 -2.237 1.00 91.12 85 THR A N 1
ATOM 683 C CA . THR A 1 85 ? -8.385 -13.161 -3.556 1.00 91.12 85 THR A CA 1
ATOM 684 C C . THR A 1 85 ? -7.897 -14.605 -3.700 1.00 91.12 85 THR A C 1
ATOM 686 O O . THR A 1 85 ? -7.220 -15.124 -2.804 1.00 91.12 85 THR A O 1
ATOM 689 N N . PRO A 1 86 ? -8.193 -15.307 -4.809 1.00 91.38 86 PRO A N 1
ATOM 690 C CA . PRO A 1 86 ? -7.609 -16.617 -5.069 1.00 91.38 86 PRO A CA 1
ATOM 691 C C . PRO A 1 86 ? -6.082 -16.537 -5.155 1.00 91.38 86 PRO A C 1
ATOM 693 O O . PRO A 1 86 ? -5.533 -15.748 -5.924 1.00 91.38 86 PRO A O 1
ATOM 696 N N . LEU A 1 87 ? -5.375 -17.417 -4.438 1.00 89.06 87 LEU A N 1
ATOM 697 C CA . LEU A 1 87 ? -3.904 -17.443 -4.452 1.00 89.06 87 LEU A CA 1
ATOM 698 C C . LEU A 1 87 ? -3.337 -17.606 -5.873 1.00 89.06 87 LEU A C 1
ATOM 700 O O . LEU A 1 87 ? -2.281 -17.077 -6.197 1.00 89.06 87 LEU A O 1
ATOM 704 N N . THR A 1 88 ? -4.058 -18.317 -6.741 1.00 88.69 88 THR A N 1
ATOM 705 C CA . THR A 1 88 ? -3.678 -18.502 -8.146 1.00 88.69 88 THR A CA 1
ATOM 706 C C . THR A 1 88 ? -3.579 -17.195 -8.919 1.00 88.69 88 THR A C 1
ATOM 708 O O . THR A 1 88 ? -2.771 -17.107 -9.837 1.00 88.69 88 THR A O 1
ATOM 711 N N . ASP A 1 89 ? -4.397 -16.200 -8.586 1.00 88.69 89 ASP A N 1
ATOM 712 C CA . ASP A 1 89 ? -4.414 -14.931 -9.311 1.00 88.69 89 ASP A CA 1
ATOM 713 C C . ASP A 1 89 ? -3.260 -14.036 -8.861 1.00 88.69 89 ASP A C 1
ATOM 715 O O . ASP A 1 89 ? -2.601 -13.427 -9.703 1.00 88.69 89 ASP A O 1
ATOM 719 N N . VAL A 1 90 ? -2.924 -14.079 -7.567 1.00 88.31 90 VAL A N 1
ATOM 720 C CA . VAL A 1 90 ? -1.717 -13.444 -7.016 1.00 88.31 90 VAL A CA 1
ATOM 721 C C . VAL A 1 90 ? -0.455 -14.034 -7.653 1.00 88.31 90 VAL A C 1
ATOM 723 O O . VAL A 1 90 ? 0.401 -13.295 -8.133 1.00 88.31 90 VAL A O 1
ATOM 726 N N . LEU A 1 91 ? -0.362 -15.365 -7.741 1.00 89.12 91 LEU A N 1
ATOM 727 C CA . LEU A 1 91 ? 0.789 -16.035 -8.358 1.00 89.12 91 LEU A CA 1
ATOM 728 C C . LEU A 1 91 ? 0.919 -15.709 -9.852 1.00 89.12 91 LEU A C 1
ATOM 730 O O . LEU A 1 91 ? 2.009 -15.398 -10.313 1.00 89.12 91 LEU A O 1
ATOM 734 N N . LYS A 1 92 ? -0.187 -15.687 -10.607 1.00 89.69 92 LYS A N 1
ATOM 735 C CA . LYS A 1 92 ? -0.160 -15.280 -12.024 1.00 89.69 92 LYS A CA 1
ATOM 736 C C . LYS A 1 92 ? 0.312 -13.840 -12.212 1.00 89.69 92 LYS A C 1
ATOM 738 O O . LYS A 1 92 ? 0.960 -13.554 -13.215 1.00 89.69 92 LYS A O 1
ATOM 743 N N . ALA A 1 93 ? -0.063 -12.926 -11.317 1.00 85.50 93 ALA A N 1
ATOM 744 C CA . ALA A 1 93 ? 0.399 -11.543 -11.375 1.00 85.50 93 ALA A CA 1
ATOM 745 C C . ALA A 1 93 ? 1.915 -11.464 -11.140 1.00 85.50 93 ALA A C 1
ATOM 747 O O . ALA A 1 93 ? 2.617 -10.835 -11.928 1.00 85.50 93 ALA A O 1
ATOM 748 N N . HIS A 1 94 ? 2.414 -12.190 -10.139 1.00 86.50 94 HIS A N 1
ATOM 749 C CA . HIS A 1 94 ? 3.841 -12.294 -9.847 1.00 86.50 94 HIS A CA 1
ATOM 750 C C . HIS A 1 94 ? 4.640 -12.907 -11.015 1.00 86.50 94 HIS A C 1
ATOM 752 O O . HIS A 1 94 ? 5.658 -12.362 -11.438 1.00 86.50 94 HIS A O 1
ATOM 758 N N . ASP A 1 95 ? 4.147 -13.998 -11.608 1.00 87.44 95 ASP A N 1
ATOM 759 C CA . ASP A 1 95 ? 4.794 -14.643 -12.758 1.00 87.44 95 ASP A CA 1
ATOM 760 C C . ASP A 1 95 ? 4.848 -13.718 -13.987 1.00 87.44 95 ASP A C 1
ATOM 762 O O . ASP A 1 95 ? 5.823 -13.730 -14.740 1.00 87.44 95 ASP A O 1
ATOM 766 N N . ARG A 1 96 ? 3.817 -12.883 -14.195 1.00 86.44 96 ARG A N 1
ATOM 767 C CA . ARG A 1 96 ? 3.807 -11.876 -15.270 1.00 86.44 96 ARG A CA 1
ATOM 768 C C . ARG A 1 96 ? 4.867 -10.804 -15.056 1.00 86.44 96 ARG A C 1
ATOM 770 O O . ARG A 1 96 ? 5.555 -10.465 -16.014 1.00 86.44 96 ARG A O 1
ATOM 777 N N . GLU A 1 97 ? 4.994 -10.297 -13.832 1.00 82.81 97 GLU A N 1
ATOM 778 C CA . GLU A 1 97 ? 6.004 -9.296 -13.481 1.00 82.81 97 GLU A CA 1
ATOM 779 C C . GLU A 1 97 ? 7.418 -9.844 -13.712 1.00 82.81 97 GLU A C 1
ATOM 781 O O . GLU A 1 97 ? 8.257 -9.185 -14.327 1.00 82.81 97 GLU A O 1
ATOM 786 N N . ARG A 1 98 ? 7.664 -11.096 -13.312 1.00 83.06 98 ARG A N 1
ATOM 787 C CA . ARG A 1 98 ? 8.936 -11.776 -13.573 1.00 83.06 98 ARG A CA 1
ATOM 788 C C . ARG A 1 98 ? 9.215 -11.926 -15.071 1.00 83.06 98 ARG A C 1
ATOM 790 O O . ARG A 1 98 ? 10.301 -11.579 -15.524 1.00 83.06 98 ARG A O 1
ATOM 797 N N . ALA A 1 99 ? 8.233 -12.373 -15.854 1.00 83.06 99 ALA A N 1
ATOM 798 C CA . ALA A 1 99 ? 8.384 -12.534 -17.301 1.00 83.06 99 ALA A CA 1
ATOM 799 C C . ALA A 1 99 ? 8.594 -11.200 -18.047 1.00 83.06 99 ALA A C 1
ATOM 801 O O . ALA A 1 99 ? 9.149 -11.180 -19.147 1.00 83.06 99 ALA A O 1
ATOM 802 N N . GLU A 1 100 ? 8.109 -10.084 -17.500 1.00 80.50 100 GLU A N 1
ATOM 803 C CA . GLU A 1 100 ? 8.382 -8.742 -18.020 1.00 80.50 100 GLU A CA 1
ATOM 804 C C . GLU A 1 100 ? 9.813 -8.300 -17.702 1.00 80.50 100 GLU A C 1
ATOM 806 O O . GLU A 1 100 ? 10.515 -7.842 -18.604 1.00 80.50 100 GLU A O 1
ATOM 811 N N . LYS A 1 101 ? 10.281 -8.529 -16.468 1.00 74.44 101 LYS A N 1
ATOM 812 C CA . LYS A 1 101 ? 11.676 -8.280 -16.070 1.00 74.44 101 LYS A CA 1
ATOM 813 C C . LYS A 1 101 ? 12.662 -9.105 -16.904 1.00 74.44 101 LYS A C 1
ATOM 815 O O . LYS A 1 101 ? 13.648 -8.560 -17.394 1.00 74.44 101 LYS A O 1
ATOM 820 N N . GLU A 1 102 ? 12.372 -10.388 -17.125 1.00 79.81 102 GLU A N 1
ATOM 821 C CA . GLU A 1 102 ? 13.183 -11.273 -17.973 1.00 79.81 102 GLU A CA 1
ATOM 822 C C . GLU A 1 102 ? 13.231 -10.767 -19.426 1.00 79.81 102 GLU A C 1
ATOM 824 O O . GLU A 1 102 ? 14.313 -10.648 -20.002 1.00 79.81 102 GLU A O 1
ATOM 829 N N . ARG A 1 103 ? 12.090 -10.352 -19.998 1.00 78.00 103 ARG A N 1
ATOM 830 C CA . ARG A 1 103 ? 12.050 -9.741 -21.340 1.00 78.00 103 ARG A CA 1
ATOM 831 C C . ARG A 1 103 ? 12.839 -8.434 -21.433 1.00 78.00 103 ARG A C 1
ATOM 833 O O . ARG A 1 103 ? 13.496 -8.206 -22.446 1.00 78.00 103 ARG A O 1
ATOM 840 N N . ALA A 1 104 ? 12.781 -7.578 -20.414 1.00 71.81 104 ALA A N 1
ATOM 841 C CA . ALA A 1 104 ? 13.545 -6.330 -20.379 1.00 71.81 104 ALA A CA 1
ATOM 842 C C . ALA A 1 104 ? 15.062 -6.594 -20.345 1.00 71.81 104 ALA A C 1
ATOM 844 O O . ALA A 1 104 ? 15.828 -5.949 -21.064 1.00 71.81 104 ALA A O 1
ATOM 845 N N . ALA A 1 105 ? 15.490 -7.606 -19.582 1.00 71.19 105 ALA A N 1
ATOM 846 C CA . ALA A 1 105 ? 16.883 -8.039 -19.539 1.00 71.19 105 ALA A CA 1
ATOM 847 C C . ALA A 1 105 ? 17.369 -8.589 -20.895 1.00 71.19 105 ALA A C 1
ATOM 849 O O . ALA A 1 105 ? 18.444 -8.206 -21.357 1.00 71.19 105 ALA A O 1
ATOM 850 N N . GLU A 1 106 ? 16.575 -9.432 -21.566 1.00 75.19 106 GLU A N 1
ATOM 851 C CA . GLU A 1 106 ? 16.905 -9.975 -22.896 1.00 75.19 106 GLU A CA 1
ATOM 852 C C . GLU A 1 106 ? 16.947 -8.898 -23.994 1.00 75.19 106 GLU A C 1
ATOM 854 O O . GLU A 1 106 ? 17.754 -8.989 -24.920 1.00 75.19 106 GLU A O 1
ATOM 859 N N . ALA A 1 107 ? 16.116 -7.857 -23.886 1.00 74.56 107 ALA A N 1
ATOM 860 C CA . ALA A 1 107 ? 16.081 -6.735 -24.825 1.00 74.56 107 ALA A CA 1
ATOM 861 C C . ALA A 1 107 ? 17.258 -5.749 -24.669 1.00 74.56 107 ALA A C 1
ATOM 863 O O . ALA A 1 107 ? 17.372 -4.811 -25.459 1.00 74.56 107 ALA A O 1
ATOM 864 N N . GLY A 1 108 ? 18.134 -5.944 -23.676 1.00 66.19 108 GLY A N 1
ATOM 865 C CA . GLY A 1 108 ? 19.248 -5.037 -23.395 1.00 66.19 108 GLY A CA 1
ATOM 866 C C . GLY A 1 108 ? 18.838 -3.724 -22.716 1.00 66.19 108 GLY A C 1
ATOM 867 O O . GLY A 1 108 ? 19.649 -2.801 -22.661 1.00 66.19 108 GLY A O 1
ATOM 868 N N . ASP A 1 109 ? 17.621 -3.646 -22.167 1.00 65.88 109 ASP A N 1
ATOM 869 C CA . ASP A 1 109 ? 17.129 -2.519 -21.361 1.00 65.88 109 ASP A CA 1
ATOM 870 C C . ASP A 1 109 ? 16.810 -2.979 -19.926 1.00 65.88 109 ASP A C 1
ATOM 872 O O . ASP A 1 109 ? 15.650 -2.988 -19.505 1.00 65.88 109 ASP A O 1
ATOM 876 N N . PRO A 1 110 ? 17.814 -3.457 -19.163 1.00 69.06 110 PRO A N 1
ATOM 877 C CA . PRO A 1 110 ? 17.570 -3.899 -17.801 1.00 69.06 110 PRO A CA 1
ATOM 878 C C . PRO A 1 110 ? 17.218 -2.700 -16.917 1.00 69.06 110 PRO A C 1
ATOM 880 O O . PRO A 1 110 ? 17.700 -1.585 -17.122 1.00 69.06 110 PRO A O 1
ATOM 883 N N . ALA A 1 111 ? 16.403 -2.931 -15.889 1.00 75.50 111 ALA A N 1
ATOM 884 C CA . ALA A 1 111 ? 16.165 -1.919 -14.871 1.00 75.50 111 ALA A CA 1
ATOM 885 C C . ALA A 1 111 ? 17.480 -1.600 -14.139 1.00 75.50 111 ALA A C 1
ATOM 887 O O . ALA A 1 111 ? 18.229 -2.502 -13.758 1.00 75.50 111 ALA A O 1
ATOM 888 N N . TYR A 1 112 ? 17.754 -0.311 -13.934 1.00 78.56 112 TYR A N 1
ATOM 889 C CA . TYR A 1 112 ? 18.918 0.153 -13.185 1.00 78.56 112 TYR A CA 1
ATOM 890 C C . TYR A 1 112 ? 18.500 0.925 -11.944 1.00 78.56 112 TYR A C 1
ATOM 892 O O . TYR A 1 112 ? 17.545 1.702 -11.961 1.00 78.56 112 TYR A O 1
ATOM 900 N N . ILE A 1 113 ? 19.296 0.782 -10.894 1.00 82.81 113 ILE A N 1
ATOM 901 C CA . ILE A 1 113 ? 19.240 1.594 -9.689 1.00 82.81 113 ILE A CA 1
ATOM 902 C C . ILE A 1 113 ? 20.346 2.639 -9.765 1.00 82.81 113 ILE A C 1
ATOM 904 O O . ILE A 1 113 ? 21.516 2.322 -9.990 1.00 82.81 113 ILE A O 1
ATOM 908 N N . ILE A 1 114 ? 19.976 3.895 -9.536 1.00 85.88 114 ILE A N 1
ATOM 909 C CA . ILE A 1 114 ? 20.913 4.994 -9.316 1.00 85.88 114 ILE A CA 1
ATOM 910 C C . ILE A 1 114 ? 20.844 5.421 -7.852 1.00 85.88 114 ILE A C 1
ATOM 912 O O . ILE A 1 114 ? 19.758 5.579 -7.292 1.00 85.88 114 ILE A O 1
ATOM 916 N N . SER A 1 115 ? 21.997 5.622 -7.212 1.00 86.62 115 SER A N 1
ATOM 917 C CA . SER A 1 115 ? 22.014 6.148 -5.845 1.00 86.62 115 SER A CA 1
ATOM 918 C C . SER A 1 115 ? 21.517 7.600 -5.826 1.00 86.62 115 SER A C 1
ATOM 920 O O . SER A 1 115 ? 21.770 8.372 -6.755 1.00 86.62 115 SER A O 1
ATOM 922 N N . ALA A 1 116 ? 20.848 8.019 -4.747 1.00 83.19 116 ALA A N 1
ATOM 923 C CA . ALA A 1 116 ? 20.364 9.397 -4.623 1.00 83.19 116 ALA A CA 1
ATOM 924 C C . ALA A 1 116 ? 21.503 10.436 -4.724 1.00 83.19 116 ALA A C 1
ATOM 926 O O . ALA A 1 116 ? 21.327 11.514 -5.297 1.00 83.19 116 ALA A O 1
ATOM 927 N N . SER A 1 117 ? 22.689 10.107 -4.201 1.00 83.94 117 SER A N 1
ATOM 928 C CA . SER A 1 117 ? 23.887 10.942 -4.317 1.00 83.94 117 SER A CA 1
ATOM 929 C C . SER A 1 117 ? 24.388 11.055 -5.755 1.00 83.94 117 SER A C 1
ATOM 931 O O . SER A 1 117 ? 24.684 12.166 -6.198 1.00 83.94 117 SER A O 1
ATOM 933 N N . ASP A 1 118 ? 24.451 9.944 -6.493 1.00 85.88 118 ASP A N 1
ATOM 934 C CA . ASP A 1 118 ? 24.919 9.947 -7.882 1.00 85.88 118 ASP A CA 1
ATOM 935 C C . ASP A 1 118 ? 23.929 10.672 -8.790 1.00 85.88 118 ASP A C 1
ATOM 937 O O . ASP A 1 118 ? 24.338 11.490 -9.613 1.00 85.88 118 ASP A O 1
ATOM 941 N N . PHE A 1 119 ? 22.626 10.473 -8.572 1.00 89.44 119 PHE A N 1
ATOM 942 C CA . PHE A 1 119 ? 21.577 11.204 -9.278 1.00 89.44 119 PHE A CA 1
ATOM 943 C C . PHE A 1 119 ? 21.699 12.717 -9.064 1.00 89.44 119 PHE A C 1
ATOM 945 O O . PHE A 1 119 ? 21.708 13.488 -10.026 1.00 89.44 119 PHE A O 1
ATOM 952 N N . ARG A 1 120 ? 21.872 13.165 -7.812 1.00 88.75 120 ARG A N 1
ATOM 953 C CA . ARG A 1 120 ? 22.055 14.591 -7.500 1.00 88.75 120 ARG A CA 1
ATOM 954 C C . ARG A 1 120 ? 23.289 15.177 -8.193 1.00 88.75 120 ARG A C 1
ATOM 956 O O . ARG A 1 120 ? 23.227 16.301 -8.692 1.00 88.75 120 ARG A O 1
ATOM 963 N N . MET A 1 121 ? 24.396 14.437 -8.220 1.00 87.50 121 MET A N 1
ATOM 964 C CA . MET A 1 121 ? 25.625 14.861 -8.897 1.00 87.50 121 MET A CA 1
ATOM 965 C C . MET A 1 121 ? 25.441 14.941 -10.416 1.00 87.50 121 MET A C 1
ATOM 967 O O . MET A 1 121 ? 25.838 15.939 -11.017 1.00 87.50 121 MET A O 1
ATOM 971 N N . LEU A 1 122 ? 24.790 13.941 -11.019 1.00 88.00 122 LEU A N 1
ATOM 972 C CA . LEU A 1 122 ? 24.482 13.896 -12.448 1.00 88.00 122 LEU A CA 1
ATOM 973 C C . LEU A 1 122 ? 23.625 15.090 -12.877 1.00 88.00 122 LEU A C 1
ATOM 975 O O . LEU A 1 122 ? 23.982 15.800 -13.815 1.00 88.00 122 LEU A O 1
ATOM 979 N N . VAL A 1 123 ? 22.530 15.353 -12.159 1.00 90.50 123 VAL A N 1
ATOM 980 C CA . VAL A 1 123 ? 21.639 16.489 -12.440 1.00 90.50 123 VAL A CA 1
ATOM 981 C C . VAL A 1 123 ? 22.391 17.818 -12.328 1.00 90.50 123 VAL A C 1
ATOM 983 O O . VAL A 1 123 ? 22.225 18.690 -13.180 1.00 90.50 123 VAL A O 1
ATOM 986 N N . GLY A 1 124 ? 23.250 17.972 -11.316 1.00 90.19 124 GLY A N 1
ATOM 987 C CA . GLY A 1 124 ? 24.065 19.176 -11.144 1.00 90.19 124 GLY A CA 1
ATOM 988 C C . GLY A 1 124 ? 25.058 19.401 -12.288 1.00 90.19 124 GLY A C 1
ATOM 989 O O . GLY A 1 124 ? 25.161 20.513 -12.807 1.00 90.19 124 GLY A O 1
ATOM 990 N N . ASP A 1 125 ? 25.760 18.349 -12.708 1.00 87.56 125 ASP A N 1
ATOM 991 C CA . ASP A 1 125 ? 26.706 18.406 -13.823 1.00 87.56 125 ASP A CA 1
ATOM 992 C C . ASP A 1 125 ? 25.990 18.690 -15.165 1.00 87.56 125 ASP A C 1
ATOM 994 O O . ASP A 1 125 ? 26.463 19.522 -15.946 1.00 87.56 125 ASP A O 1
ATOM 998 N N . LEU A 1 126 ? 24.824 18.075 -15.412 1.00 88.31 126 LEU A N 1
ATOM 999 C CA . LEU A 1 126 ? 23.989 18.331 -16.597 1.00 88.31 126 LEU A CA 1
ATOM 1000 C C . LEU A 1 126 ? 23.456 19.766 -16.633 1.00 88.31 126 LEU A C 1
ATOM 1002 O O . LEU A 1 126 ? 23.486 20.416 -17.677 1.00 88.31 126 LEU A O 1
ATOM 1006 N N . HIS A 1 127 ? 22.990 20.279 -15.495 1.00 90.19 127 HIS A N 1
ATOM 1007 C CA . HIS A 1 127 ? 22.499 21.648 -15.397 1.00 90.19 127 HIS A CA 1
ATOM 1008 C C . HIS A 1 127 ? 23.608 22.668 -15.690 1.00 90.19 127 HIS A C 1
ATOM 1010 O O . HIS A 1 127 ? 23.403 23.605 -16.461 1.00 90.19 127 HIS A O 1
ATOM 1016 N N . ASP A 1 128 ? 24.804 22.467 -15.130 1.00 87.38 128 ASP A N 1
ATOM 1017 C CA . ASP A 1 128 ? 25.951 23.347 -15.371 1.00 87.38 128 ASP A CA 1
ATOM 1018 C C . ASP A 1 128 ? 26.409 23.294 -16.841 1.00 87.38 128 ASP A C 1
ATOM 1020 O O . ASP A 1 128 ? 26.721 24.333 -17.428 1.00 87.38 128 ASP A O 1
ATOM 1024 N N . LEU A 1 129 ? 26.377 22.112 -17.474 1.00 86.44 129 LEU A N 1
ATOM 1025 C CA . LEU A 1 129 ? 26.609 21.963 -18.916 1.00 86.44 129 LEU A CA 1
ATOM 1026 C C . LEU A 1 129 ? 25.585 22.770 -19.730 1.00 86.44 129 LEU A C 1
ATOM 1028 O O . LEU A 1 129 ? 25.970 23.537 -20.614 1.00 86.44 129 LEU A O 1
ATOM 1032 N N . PHE A 1 130 ? 24.297 22.632 -19.408 1.00 89.06 130 PHE A N 1
ATOM 1033 C CA . PHE A 1 130 ? 23.201 23.293 -20.115 1.00 89.06 130 PHE A CA 1
ATOM 1034 C C . PHE A 1 130 ? 23.294 24.822 -20.031 1.00 89.06 130 PHE A C 1
ATOM 1036 O O . PHE A 1 130 ? 23.249 25.511 -21.050 1.00 89.06 130 PHE A O 1
ATOM 1043 N N . VAL A 1 131 ? 23.507 25.364 -18.827 1.00 89.94 131 VAL A N 1
ATOM 1044 C CA . VAL A 1 131 ? 23.648 26.813 -18.610 1.00 89.94 131 VAL A CA 1
ATOM 1045 C C . VAL A 1 131 ? 24.847 27.374 -19.378 1.00 89.94 131 VAL A C 1
ATOM 1047 O O . VAL A 1 131 ? 24.745 28.435 -19.996 1.00 89.94 131 VAL A O 1
ATOM 1050 N N . ARG A 1 132 ? 25.984 26.668 -19.383 1.00 86.94 132 ARG A N 1
ATOM 1051 C CA . ARG A 1 132 ? 27.191 27.097 -20.111 1.00 86.94 132 ARG A CA 1
ATOM 1052 C C . ARG A 1 132 ? 27.005 27.051 -21.622 1.00 86.94 132 ARG A C 1
ATOM 1054 O O . ARG A 1 132 ? 27.480 27.965 -22.299 1.00 86.94 132 ARG A O 1
ATOM 1061 N N . ALA A 1 133 ? 26.334 26.023 -22.137 1.00 86.38 133 ALA A N 1
ATOM 1062 C CA . ALA A 1 133 ? 26.029 25.903 -23.558 1.00 86.38 133 ALA A CA 1
ATOM 1063 C C . ALA A 1 133 ? 25.150 27.071 -24.023 1.00 86.38 133 ALA A C 1
ATOM 1065 O O . ALA A 1 133 ? 25.564 27.821 -24.906 1.00 86.38 133 ALA A O 1
ATOM 1066 N N . LEU A 1 134 ? 24.025 27.314 -23.341 1.00 88.94 134 LEU A N 1
ATOM 1067 C CA . LEU A 1 134 ? 23.111 28.412 -23.671 1.00 88.94 134 LEU A CA 1
ATOM 1068 C C . LEU A 1 134 ? 23.760 29.792 -23.539 1.00 88.94 134 LEU A C 1
ATOM 1070 O O . LEU A 1 134 ? 23.559 30.661 -24.384 1.00 88.94 134 LEU A O 1
ATOM 1074 N N . ALA A 1 135 ? 24.558 30.017 -22.491 1.00 89.44 135 ALA A N 1
ATOM 1075 C CA . ALA A 1 135 ? 25.268 31.282 -22.327 1.00 89.44 135 ALA A CA 1
ATOM 1076 C C . ALA A 1 135 ? 26.279 31.512 -23.460 1.00 89.44 135 ALA A C 1
ATOM 1078 O O . ALA A 1 135 ? 26.426 32.633 -23.943 1.00 89.44 135 ALA A O 1
ATOM 1079 N N . THR A 1 136 ? 26.973 30.456 -23.893 1.00 88.56 136 THR A N 1
ATOM 1080 C CA . THR A 1 136 ? 27.932 30.535 -25.001 1.00 88.56 136 THR A CA 1
ATOM 1081 C C . THR A 1 136 ? 27.215 30.802 -26.319 1.00 88.56 136 THR A C 1
ATOM 1083 O O . THR A 1 136 ? 27.622 31.706 -27.040 1.00 88.56 136 THR A O 1
ATOM 1086 N N . GLU A 1 137 ? 26.128 30.082 -26.599 1.00 89.38 137 GLU A N 1
ATOM 1087 C CA . GLU A 1 137 ? 25.285 30.291 -27.778 1.00 89.38 137 GLU A CA 1
ATOM 1088 C C . GLU A 1 137 ? 24.764 31.728 -27.838 1.00 89.38 137 GLU A C 1
ATOM 1090 O O . GLU A 1 137 ? 24.990 32.426 -28.823 1.00 89.38 137 GLU A O 1
ATOM 1095 N N . ARG A 1 138 ? 24.183 32.223 -26.742 1.00 90.88 138 ARG A N 1
ATOM 1096 C CA . ARG A 1 138 ? 23.698 33.601 -26.654 1.00 90.88 138 ARG A CA 1
ATOM 1097 C C . ARG A 1 138 ? 24.800 34.618 -26.948 1.00 90.88 138 ARG A C 1
ATOM 1099 O O . ARG A 1 138 ? 24.609 35.522 -27.756 1.00 90.88 138 ARG A O 1
ATOM 1106 N N . HIS A 1 139 ? 25.974 34.463 -26.341 1.00 88.12 139 HIS A N 1
ATOM 1107 C CA . HIS A 1 139 ? 27.081 35.378 -26.606 1.00 88.12 139 HIS A CA 1
ATOM 1108 C C . HIS A 1 139 ? 27.596 35.292 -28.042 1.00 88.12 139 HIS A C 1
ATOM 1110 O O . HIS A 1 139 ? 28.001 36.315 -28.579 1.00 88.12 139 HIS A O 1
ATOM 1116 N N . LEU A 1 140 ? 27.565 34.115 -28.671 1.00 90.25 140 LEU A N 1
ATOM 1117 C CA . LEU A 1 140 ? 27.895 33.970 -30.089 1.00 90.25 140 LEU A CA 1
ATOM 1118 C C . LEU A 1 140 ? 26.870 34.678 -30.981 1.00 90.25 140 LEU A C 1
ATOM 1120 O O . LEU A 1 140 ? 27.271 35.316 -31.946 1.00 90.25 140 LEU A O 1
ATOM 1124 N N . THR A 1 141 ? 25.576 34.623 -30.645 1.00 91.56 141 THR A N 1
ATOM 1125 C CA . THR A 1 141 ? 24.530 35.335 -31.402 1.00 91.56 141 THR A CA 1
ATOM 1126 C C . THR A 1 141 ? 24.600 36.856 -31.252 1.00 91.56 141 THR A C 1
ATOM 1128 O O . THR A 1 141 ? 24.269 37.575 -32.186 1.00 91.56 141 THR A O 1
ATOM 1131 N N . GLU A 1 142 ? 25.054 37.349 -30.097 1.00 90.50 142 GLU A N 1
ATOM 1132 C CA . GLU A 1 142 ? 25.212 38.782 -29.801 1.00 90.50 142 GLU A CA 1
ATOM 1133 C C . GLU A 1 142 ? 26.582 39.338 -30.260 1.00 90.50 142 GLU A C 1
ATOM 1135 O O . GLU A 1 142 ? 26.846 40.531 -30.116 1.00 90.50 142 GLU A O 1
ATOM 1140 N N . ALA A 1 143 ? 27.489 38.494 -30.767 1.00 91.62 143 ALA A N 1
ATOM 1141 C CA . ALA A 1 143 ? 28.841 38.903 -31.139 1.00 91.62 143 ALA A CA 1
ATOM 1142 C C . ALA A 1 143 ? 28.883 39.542 -32.534 1.00 91.62 143 ALA A C 1
ATOM 1144 O O . ALA A 1 143 ? 28.799 38.858 -33.550 1.00 91.62 143 ALA A O 1
ATOM 1145 N N . GLU A 1 144 ? 29.117 40.852 -32.582 1.00 90.38 144 GLU A N 1
ATOM 1146 C CA . GLU A 1 144 ? 29.243 41.602 -33.841 1.00 90.38 144 GLU A CA 1
ATOM 1147 C C . GLU A 1 144 ? 30.704 41.879 -34.227 1.00 90.38 144 GLU A C 1
ATOM 1149 O O . GLU A 1 144 ? 31.008 42.167 -35.385 1.00 90.38 144 GLU A O 1
ATOM 1154 N N . THR A 1 145 ? 31.634 41.797 -33.266 1.00 93.38 145 THR A N 1
ATOM 1155 C CA . THR A 1 145 ? 33.036 42.184 -33.472 1.00 93.38 145 THR A CA 1
ATOM 1156 C C . THR A 1 145 ? 34.024 41.060 -33.163 1.00 93.38 145 THR A C 1
ATOM 1158 O O . THR A 1 145 ? 33.806 40.209 -32.299 1.00 93.38 145 THR A O 1
ATOM 1161 N N . GLU A 1 146 ? 35.199 41.102 -33.799 1.00 89.12 146 GLU A N 1
ATOM 1162 C CA . GLU A 1 146 ? 36.295 40.160 -33.521 1.00 89.12 146 GLU A CA 1
ATOM 1163 C C . GLU A 1 146 ? 36.757 40.223 -32.050 1.00 89.12 146 GLU A C 1
ATOM 1165 O O . GLU A 1 146 ? 37.182 39.229 -31.456 1.00 89.12 146 GLU A O 1
ATOM 1170 N N . LYS A 1 147 ? 36.629 41.395 -31.415 1.00 91.94 147 LYS A N 1
ATOM 1171 C CA . LYS A 1 147 ? 36.933 41.579 -29.991 1.00 91.94 147 LYS A CA 1
ATOM 1172 C C . LYS A 1 147 ? 35.970 40.790 -29.100 1.00 91.94 147 LYS A C 1
ATOM 1174 O O . LYS A 1 147 ? 36.400 40.281 -28.061 1.00 91.94 147 LYS A O 1
ATOM 1179 N N . ASP A 1 148 ? 34.708 40.662 -29.497 1.00 88.00 148 ASP A N 1
ATOM 1180 C CA . ASP A 1 148 ? 33.704 39.891 -28.763 1.00 88.00 148 ASP A CA 1
ATOM 1181 C C . ASP A 1 148 ? 33.928 38.387 -28.930 1.00 88.00 148 ASP A C 1
ATOM 1183 O O . ASP A 1 148 ? 33.930 37.662 -27.933 1.00 88.00 148 ASP A O 1
ATOM 1187 N N . LEU A 1 149 ? 34.309 37.932 -30.128 1.00 89.25 149 LEU A N 1
ATOM 1188 C CA . LEU A 1 149 ? 34.746 36.547 -30.350 1.00 89.25 149 LEU A CA 1
ATOM 1189 C C . LEU A 1 149 ? 35.968 36.180 -29.493 1.00 89.25 149 LEU A C 1
ATOM 1191 O O . LEU A 1 149 ? 35.972 35.137 -28.837 1.00 89.25 149 LEU A O 1
ATOM 1195 N N . ARG A 1 150 ? 36.975 37.062 -29.390 1.00 89.50 150 ARG A N 1
ATOM 1196 C CA . ARG A 1 150 ? 38.141 36.844 -28.506 1.00 89.50 150 ARG A CA 1
ATOM 1197 C C . ARG A 1 150 ? 37.753 36.779 -27.023 1.00 89.50 150 ARG A C 1
ATOM 1199 O O . ARG A 1 150 ? 38.362 36.032 -26.254 1.00 89.50 150 ARG A O 1
ATOM 1206 N N . ARG A 1 151 ? 36.739 37.541 -26.592 1.00 87.50 151 ARG A N 1
ATOM 1207 C CA . ARG A 1 151 ? 36.205 37.476 -25.217 1.00 87.50 151 ARG A CA 1
ATOM 1208 C C . ARG A 1 151 ? 35.478 36.160 -24.953 1.00 87.50 151 ARG A C 1
ATOM 1210 O O . ARG A 1 151 ? 35.662 35.590 -23.876 1.00 87.50 151 ARG A O 1
ATOM 1217 N N . ILE A 1 152 ? 34.694 35.676 -25.914 1.00 89.56 152 ILE A N 1
ATOM 1218 C CA . ILE A 1 152 ? 34.004 34.384 -25.829 1.00 89.56 152 ILE A CA 1
ATOM 1219 C C . ILE A 1 152 ? 35.026 33.251 -25.787 1.00 89.56 152 ILE A C 1
ATOM 1221 O O . ILE A 1 152 ? 34.978 32.432 -24.874 1.00 89.56 152 ILE A O 1
ATOM 1225 N N . GLN A 1 153 ? 36.022 33.268 -26.675 1.00 88.19 153 GLN A N 1
ATOM 1226 C CA . GLN A 1 153 ? 37.109 32.290 -26.691 1.00 88.19 153 GLN A CA 1
ATOM 1227 C C . GLN A 1 153 ? 37.827 32.216 -25.338 1.00 88.19 153 GLN A C 1
ATOM 1229 O O . GLN A 1 153 ? 38.009 31.128 -24.797 1.00 88.19 153 GLN A O 1
ATOM 1234 N N . LYS A 1 154 ? 38.166 33.368 -24.739 1.00 87.75 154 LYS A N 1
ATOM 1235 C CA . LYS A 1 154 ? 38.799 33.426 -23.410 1.00 87.75 154 LYS A CA 1
ATOM 1236 C C . LYS A 1 154 ? 37.900 32.872 -22.295 1.00 87.75 154 LYS A C 1
ATOM 1238 O O . LYS A 1 154 ? 38.391 32.316 -21.311 1.00 87.75 154 LYS A O 1
ATOM 1243 N N . ARG A 1 155 ? 36.582 33.038 -22.420 1.00 84.62 155 ARG A N 1
ATOM 1244 C CA . ARG A 1 155 ? 35.606 32.515 -21.458 1.00 84.62 155 ARG A CA 1
ATOM 1245 C C . ARG A 1 155 ? 35.474 30.998 -21.574 1.00 84.62 155 ARG A C 1
ATOM 1247 O O . ARG A 1 155 ? 35.563 30.314 -20.558 1.00 84.62 155 ARG A O 1
ATOM 1254 N N . VAL A 1 156 ? 35.357 30.489 -22.800 1.00 84.56 156 VAL A N 1
ATOM 1255 C CA . VAL A 1 156 ? 35.276 29.054 -23.101 1.00 84.56 156 VAL A CA 1
ATOM 1256 C C . VAL A 1 156 ? 36.574 28.337 -22.728 1.00 84.56 156 VAL A C 1
ATOM 1258 O O . VAL A 1 156 ? 36.519 27.274 -22.118 1.00 84.56 156 VAL A O 1
ATOM 1261 N N . SER A 1 157 ? 37.746 28.942 -22.956 1.00 79.75 157 SER A N 1
ATOM 1262 C CA . SER A 1 157 ? 39.019 28.374 -22.484 1.00 79.75 157 SER A CA 1
ATOM 1263 C C . SER A 1 157 ? 39.075 28.250 -20.956 1.00 79.75 157 SER A C 1
ATOM 1265 O O . SER A 1 157 ? 39.707 27.347 -20.420 1.00 79.75 157 SER A O 1
ATOM 1267 N N . GLY A 1 158 ? 38.362 29.114 -20.224 1.00 79.25 158 GLY A N 1
ATOM 1268 C CA . GLY A 1 158 ? 38.207 28.991 -18.772 1.00 79.25 158 GLY A CA 1
ATOM 1269 C C . GLY A 1 158 ? 37.402 27.758 -18.338 1.00 79.25 158 GLY A C 1
ATOM 1270 O O . GLY A 1 158 ? 37.554 27.293 -17.206 1.00 79.25 158 GLY A O 1
ATOM 1271 N N . TYR A 1 159 ? 36.581 27.191 -19.227 1.00 81.75 159 TYR A N 1
ATOM 1272 C CA . TYR A 1 159 ? 35.798 25.983 -18.964 1.00 81.75 159 TYR A CA 1
ATOM 1273 C C . TYR A 1 159 ? 36.622 24.699 -19.066 1.00 81.75 159 TYR A C 1
ATOM 1275 O O . TYR A 1 159 ? 36.163 23.660 -18.603 1.00 81.75 159 TYR A O 1
ATOM 1283 N N . GLU A 1 160 ? 37.862 24.753 -19.556 1.00 77.12 160 GLU A N 1
ATOM 1284 C CA . GLU A 1 160 ? 38.737 23.582 -19.691 1.00 77.12 160 GLU A CA 1
ATOM 1285 C C . GLU A 1 160 ? 38.977 22.871 -18.346 1.00 77.12 160 GLU A C 1
ATOM 1287 O O . GLU A 1 160 ? 38.964 21.642 -18.257 1.00 77.12 160 GLU A O 1
ATOM 1292 N N . ARG A 1 161 ? 39.131 23.634 -17.254 1.00 80.25 161 ARG A N 1
ATOM 1293 C CA . ARG A 1 161 ? 39.275 23.067 -15.901 1.00 80.25 161 ARG A CA 1
ATOM 1294 C C . ARG A 1 161 ? 38.016 22.317 -15.462 1.00 80.25 161 ARG A C 1
ATOM 1296 O O . ARG A 1 161 ? 38.119 21.264 -14.832 1.00 80.25 161 ARG A O 1
ATOM 1303 N N . TRP A 1 162 ? 36.848 22.872 -15.771 1.00 81.25 162 TRP A N 1
ATOM 1304 C CA . TRP A 1 162 ? 35.561 22.264 -15.459 1.00 81.25 162 TRP A CA 1
ATOM 1305 C C . TRP A 1 162 ? 35.313 21.020 -16.317 1.00 81.25 162 TRP A C 1
ATOM 1307 O O . TRP A 1 162 ? 34.998 19.972 -15.765 1.00 81.25 162 TRP A O 1
ATOM 1317 N N . ALA A 1 163 ? 35.583 21.084 -17.622 1.00 78.31 163 ALA A N 1
ATOM 1318 C CA . ALA A 1 163 ? 35.478 19.945 -18.526 1.00 78.31 163 ALA A CA 1
ATOM 1319 C C . ALA A 1 163 ? 36.370 18.789 -18.046 1.00 78.31 163 ALA A C 1
ATOM 1321 O O . ALA A 1 163 ? 35.896 17.675 -17.869 1.00 78.31 163 ALA A O 1
ATOM 1322 N N . LYS A 1 164 ? 37.624 19.062 -17.659 1.00 81.31 164 LYS A N 1
ATOM 1323 C CA . LYS A 1 164 ? 38.517 18.053 -17.054 1.00 81.31 164 LYS A CA 1
ATOM 1324 C C . LYS A 1 164 ? 37.998 17.487 -15.727 1.00 81.31 164 LYS A C 1
ATOM 1326 O O . LYS A 1 164 ? 38.345 16.362 -15.362 1.00 81.31 164 LYS A O 1
ATOM 1331 N N . ARG A 1 165 ? 37.225 18.252 -14.945 1.00 84.44 165 ARG A N 1
ATOM 1332 C CA . ARG A 1 165 ? 36.533 17.735 -13.750 1.00 84.44 165 ARG A CA 1
ATOM 1333 C C . ARG A 1 165 ? 35.409 16.795 -14.167 1.00 84.44 165 ARG A C 1
ATOM 1335 O O . ARG A 1 165 ? 35.354 15.697 -13.632 1.00 84.44 165 ARG A O 1
ATOM 1342 N N . LEU A 1 166 ? 34.578 17.207 -15.121 1.00 81.19 166 LEU A N 1
ATOM 1343 C CA . LEU A 1 166 ? 33.459 16.425 -15.635 1.00 81.19 166 LEU A CA 1
ATOM 1344 C C . LEU A 1 166 ? 33.934 15.100 -16.240 1.00 81.19 166 LEU A C 1
ATOM 1346 O O . LEU A 1 166 ? 33.454 14.053 -15.837 1.00 81.19 166 LEU A O 1
ATOM 1350 N N . CYS A 1 167 ? 34.966 15.116 -17.087 1.00 81.75 167 CYS A N 1
ATOM 1351 C CA . CYS A 1 167 ? 35.555 13.902 -17.659 1.00 81.75 167 CYS A CA 1
ATOM 1352 C C . CYS A 1 167 ? 36.043 12.929 -16.587 1.00 81.75 167 CYS A C 1
ATOM 1354 O O . CYS A 1 167 ? 35.837 11.730 -16.699 1.00 81.75 167 CYS A O 1
ATOM 1356 N N . ARG A 1 168 ? 36.675 13.429 -15.517 1.00 82.69 168 ARG A N 1
ATOM 1357 C CA . ARG A 1 168 ? 37.088 12.579 -14.388 1.00 82.69 168 ARG A CA 1
ATOM 1358 C C . ARG A 1 168 ? 35.893 12.084 -13.582 1.00 82.69 168 ARG A C 1
ATOM 1360 O O . ARG A 1 168 ? 35.899 10.940 -13.143 1.00 82.69 168 ARG A O 1
ATOM 1367 N N . SER A 1 169 ? 34.891 12.941 -13.397 1.00 81.56 169 SER A N 1
ATOM 1368 C CA . SER A 1 169 ? 33.648 12.601 -12.714 1.00 81.56 169 SER A CA 1
ATOM 1369 C C . SER A 1 169 ? 32.941 11.483 -13.464 1.00 81.56 169 SER A C 1
ATOM 1371 O O . SER A 1 169 ? 32.624 10.477 -12.864 1.00 81.56 169 SER A O 1
ATOM 1373 N N . TRP A 1 170 ? 32.750 11.578 -14.770 1.00 84.12 170 TRP A N 1
ATOM 1374 C CA . TRP A 1 170 ? 31.998 10.576 -15.527 1.00 84.12 170 TRP A CA 1
ATOM 1375 C C . TRP A 1 170 ? 32.885 9.471 -16.117 1.00 84.12 170 TRP A C 1
ATOM 1377 O O . TRP A 1 170 ? 32.391 8.631 -16.851 1.00 84.12 170 TRP A O 1
ATOM 1387 N N . GLN A 1 171 ? 34.185 9.458 -15.792 1.00 83.25 171 GLN A N 1
ATOM 1388 C CA . GLN A 1 171 ? 35.181 8.529 -16.349 1.00 83.25 171 GLN A CA 1
ATOM 1389 C C . GLN A 1 171 ? 35.217 8.521 -17.889 1.00 83.25 171 GLN A C 1
ATOM 1391 O O . GLN A 1 171 ? 35.404 7.481 -18.515 1.00 83.25 171 GLN A O 1
ATOM 1396 N N . LEU A 1 172 ? 35.051 9.694 -18.503 1.00 81.88 172 LEU A N 1
ATOM 1397 C CA . LEU A 1 172 ? 35.113 9.839 -19.954 1.00 81.88 172 LEU A CA 1
ATOM 1398 C C . LEU A 1 172 ? 36.547 9.616 -20.462 1.00 81.88 172 LEU A C 1
ATOM 1400 O O . LEU A 1 172 ? 37.504 10.012 -19.777 1.00 81.88 172 LEU A O 1
ATOM 1404 N N . PRO A 1 173 ? 36.713 9.044 -21.669 1.00 75.88 173 PRO A N 1
ATOM 1405 C CA . PRO A 1 173 ? 38.012 8.929 -22.319 1.00 75.88 173 PRO A CA 1
ATOM 1406 C C . PRO A 1 173 ? 38.706 10.294 -22.399 1.00 75.88 173 PRO A C 1
ATOM 1408 O O . PRO A 1 173 ? 38.105 11.293 -22.797 1.00 75.88 173 PRO A O 1
ATOM 1411 N N . LYS A 1 174 ? 39.978 10.350 -21.987 1.00 66.44 174 LYS A N 1
ATOM 1412 C CA . LYS A 1 174 ? 40.766 11.599 -21.938 1.00 66.44 174 LYS A CA 1
ATOM 1413 C C . LYS A 1 174 ? 41.279 12.036 -23.309 1.00 66.44 174 LYS A C 1
ATOM 1415 O O . LYS A 1 174 ? 41.700 13.183 -23.462 1.00 66.44 174 LYS A O 1
ATOM 1420 N N . ASP A 1 175 ? 41.234 11.131 -24.276 1.00 59.94 175 ASP A N 1
ATOM 1421 C CA . ASP A 1 175 ? 41.834 11.306 -25.585 1.00 59.94 175 ASP A CA 1
ATOM 1422 C C . ASP A 1 175 ? 40.787 11.973 -26.478 1.00 59.94 175 ASP A C 1
ATOM 1424 O O . ASP A 1 175 ? 39.934 11.329 -27.077 1.00 59.94 175 ASP A O 1
ATOM 1428 N N . GLY A 1 176 ? 40.796 13.306 -26.500 1.00 54.03 176 GLY A N 1
ATOM 1429 C CA . GLY A 1 176 ? 39.870 14.128 -27.288 1.00 54.03 176 GLY A CA 1
ATOM 1430 C C . GLY A 1 176 ? 40.111 14.071 -28.801 1.00 54.03 176 GLY A C 1
ATOM 1431 O O . GLY A 1 176 ? 39.924 15.085 -29.469 1.00 54.03 176 GLY A O 1
ATOM 1432 N N . SER A 1 177 ? 40.587 12.940 -29.336 1.00 52.66 177 SER A N 1
ATOM 1433 C CA . SER A 1 177 ? 40.778 12.748 -30.778 1.00 52.66 177 SER A CA 1
ATOM 1434 C C . SER A 1 177 ? 39.457 12.528 -31.516 1.00 52.66 177 SER A C 1
ATOM 1436 O O . SER A 1 177 ? 39.388 12.810 -32.707 1.00 52.66 177 SER A O 1
ATOM 1438 N N . GLU A 1 178 ? 38.408 12.086 -30.814 1.00 57.16 178 GLU A N 1
ATOM 1439 C CA . GLU A 1 178 ? 37.048 11.950 -31.341 1.00 57.16 178 GLU A CA 1
ATOM 1440 C C . GLU A 1 178 ? 36.029 12.626 -30.417 1.00 57.16 178 GLU A C 1
ATOM 1442 O O . GLU A 1 178 ? 36.170 12.637 -29.192 1.00 57.16 178 GLU A O 1
ATOM 1447 N N . ALA A 1 179 ? 34.991 13.214 -31.017 1.00 61.09 179 ALA A N 1
ATOM 1448 C CA . ALA A 1 179 ? 33.842 13.708 -30.272 1.00 61.09 179 ALA A CA 1
ATOM 1449 C C . ALA A 1 179 ? 33.156 12.523 -29.578 1.00 61.09 179 ALA A C 1
ATOM 1451 O O . ALA A 1 179 ? 32.866 11.519 -30.226 1.00 61.09 179 ALA A O 1
ATOM 1452 N N . TRP A 1 180 ? 32.887 12.629 -28.274 1.00 70.00 180 TRP A N 1
ATOM 1453 C CA . TRP A 1 180 ? 32.174 11.569 -27.563 1.00 70.00 180 TRP A CA 1
ATOM 1454 C C . TRP A 1 180 ? 30.768 11.418 -28.147 1.00 70.00 180 TRP A C 1
ATOM 1456 O O . TRP A 1 180 ? 29.942 12.329 -28.046 1.00 70.00 180 TRP A O 1
ATOM 1466 N N . GLY A 1 181 ? 30.507 10.270 -28.770 1.00 72.38 181 GLY A N 1
ATOM 1467 C CA . GLY A 1 181 ? 29.171 9.902 -29.215 1.00 72.38 181 GLY A CA 1
ATOM 1468 C C . GLY A 1 181 ? 28.230 9.678 -28.030 1.00 72.38 181 GLY A C 1
ATOM 1469 O O . GLY A 1 181 ? 28.665 9.494 -26.888 1.00 72.38 181 GLY A O 1
ATOM 1470 N N . ARG A 1 182 ? 26.924 9.659 -28.318 1.00 76.12 182 ARG A N 1
ATOM 1471 C CA . ARG A 1 182 ? 25.879 9.340 -27.334 1.00 76.12 182 ARG A CA 1
ATOM 1472 C C . ARG A 1 182 ? 26.173 8.016 -26.622 1.00 76.12 182 ARG A C 1
ATOM 1474 O O . ARG A 1 182 ? 26.140 7.975 -25.397 1.00 76.12 182 ARG A O 1
ATOM 1481 N N . ASP A 1 183 ? 26.548 6.997 -27.387 1.00 79.62 183 ASP A N 1
ATOM 1482 C CA . ASP A 1 183 ? 26.773 5.636 -26.893 1.00 79.62 183 ASP A CA 1
ATOM 1483 C C . ASP A 1 183 ? 27.938 5.575 -25.890 1.00 79.62 183 ASP A C 1
ATOM 1485 O O . ASP A 1 183 ? 27.838 4.954 -24.838 1.00 79.62 183 ASP A O 1
ATOM 1489 N N . THR A 1 184 ? 29.024 6.312 -26.149 1.00 82.31 184 THR A N 1
ATOM 1490 C CA . THR A 1 184 ? 30.185 6.376 -25.245 1.00 82.31 184 THR A CA 1
ATOM 1491 C C . THR A 1 184 ? 29.844 7.044 -23.914 1.00 82.31 184 THR A C 1
ATOM 1493 O O . THR A 1 184 ? 30.298 6.603 -22.859 1.00 82.31 184 THR A O 1
ATOM 1496 N N . LEU A 1 185 ? 29.046 8.117 -23.949 1.00 80.25 185 LEU A N 1
ATOM 1497 C CA . LEU A 1 185 ? 28.581 8.799 -22.739 1.00 80.25 185 LEU A CA 1
ATOM 1498 C C . LEU A 1 185 ? 27.658 7.893 -21.924 1.00 80.25 185 LEU A C 1
ATOM 1500 O O . LEU A 1 185 ? 27.797 7.806 -20.703 1.00 80.25 185 LEU A O 1
ATOM 1504 N N . GLU A 1 186 ? 26.739 7.214 -22.603 1.00 81.06 186 GLU A N 1
ATOM 1505 C CA . GLU A 1 186 ? 25.774 6.317 -21.986 1.00 81.06 186 GLU A CA 1
ATOM 1506 C C . GLU A 1 186 ? 26.462 5.129 -21.301 1.00 81.06 186 GLU A C 1
ATOM 1508 O O . GLU A 1 186 ? 26.188 4.861 -20.132 1.00 81.06 186 GLU A O 1
ATOM 1513 N N . ASP A 1 187 ? 27.441 4.501 -21.953 1.00 82.38 187 ASP A N 1
ATOM 1514 C CA . ASP A 1 187 ? 28.241 3.417 -21.375 1.00 82.38 187 ASP A CA 1
ATOM 1515 C C . ASP A 1 187 ? 29.025 3.846 -20.130 1.00 82.38 187 ASP A C 1
ATOM 1517 O O . ASP A 1 187 ? 29.108 3.106 -19.146 1.00 82.38 187 ASP A O 1
ATOM 1521 N N . CYS A 1 188 ? 29.620 5.040 -20.155 1.00 85.31 188 CYS A N 1
ATOM 1522 C CA . CYS A 1 188 ? 30.354 5.593 -19.018 1.00 85.31 188 CYS A CA 1
ATOM 1523 C C . CYS A 1 188 ? 29.430 5.846 -17.816 1.00 85.31 188 CYS A C 1
ATOM 1525 O O . CYS A 1 188 ? 29.773 5.498 -16.682 1.00 85.31 188 CYS A O 1
ATOM 1527 N N . LEU A 1 189 ? 28.243 6.410 -18.059 1.00 83.12 189 LEU A N 1
ATOM 1528 C CA . LEU A 1 189 ? 27.238 6.631 -17.019 1.00 83.12 189 LEU A CA 1
ATOM 1529 C C . LEU A 1 189 ? 26.690 5.304 -16.481 1.00 83.12 189 LEU A C 1
ATOM 1531 O O . LEU A 1 189 ? 26.611 5.144 -15.262 1.00 83.12 189 LEU A O 1
ATOM 1535 N N . ARG A 1 190 ? 26.406 4.337 -17.366 1.00 82.81 190 ARG A N 1
ATOM 1536 C CA . ARG A 1 190 ? 25.976 2.980 -17.001 1.00 82.81 190 ARG A CA 1
ATOM 1537 C C . ARG A 1 190 ? 26.999 2.289 -16.104 1.0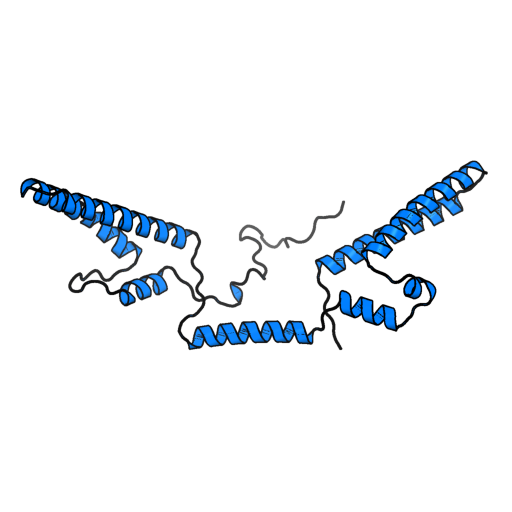0 82.81 190 ARG A C 1
ATOM 1539 O O . ARG A 1 190 ? 26.632 1.773 -15.063 1.00 82.81 190 ARG A O 1
ATOM 1546 N N . LYS A 1 191 ? 28.288 2.337 -16.446 1.00 83.50 191 LYS A N 1
ATOM 1547 C CA . LYS A 1 191 ? 29.354 1.687 -15.658 1.00 83.50 191 LYS A CA 1
ATOM 1548 C C . LYS A 1 191 ? 29.608 2.343 -14.305 1.00 83.50 191 LYS A C 1
ATOM 1550 O O . LYS A 1 191 ? 29.996 1.655 -13.365 1.00 83.50 191 LYS A O 1
ATOM 1555 N N . LYS A 1 192 ? 29.469 3.669 -14.214 1.00 84.12 192 LYS A N 1
ATOM 1556 C CA . LYS A 1 192 ? 29.814 4.403 -12.993 1.00 84.12 192 LYS A CA 1
ATOM 1557 C C . LYS A 1 192 ? 28.640 4.552 -12.025 1.00 84.12 192 LYS A C 1
ATOM 1559 O O . LYS A 1 192 ? 28.836 4.391 -10.824 1.00 84.12 192 LYS A O 1
ATOM 1564 N N . MET A 1 193 ? 27.491 5.001 -12.523 1.00 82.12 193 MET A N 1
ATOM 1565 C CA . MET A 1 193 ? 26.404 5.535 -11.690 1.00 82.12 193 MET A CA 1
ATOM 1566 C C . MET A 1 193 ? 25.204 4.598 -11.599 1.00 82.12 193 MET A C 1
ATOM 1568 O O . MET A 1 193 ? 24.384 4.759 -10.697 1.00 82.12 193 MET A O 1
ATOM 1572 N N . LEU A 1 194 ? 25.084 3.652 -12.531 1.00 83.81 194 LEU A N 1
ATOM 1573 C CA . LEU A 1 194 ? 23.953 2.743 -12.610 1.00 83.81 194 LEU A CA 1
ATOM 1574 C C . LEU A 1 194 ? 24.372 1.349 -12.145 1.00 83.81 194 LEU A C 1
ATOM 1576 O O . LEU A 1 194 ? 25.373 0.796 -12.595 1.00 83.81 194 LEU A O 1
ATOM 1580 N N . LYS A 1 195 ? 23.591 0.772 -11.240 1.00 81.69 195 LYS A N 1
ATOM 1581 C CA . LYS A 1 195 ? 23.709 -0.628 -10.834 1.00 81.69 195 LYS A CA 1
ATOM 1582 C C . LYS A 1 195 ? 22.557 -1.410 -11.457 1.00 81.69 195 LYS A C 1
ATOM 1584 O O . LYS A 1 195 ? 21.442 -0.891 -11.430 1.00 81.69 195 LYS A O 1
ATOM 1589 N N . PRO A 1 196 ? 22.783 -2.598 -12.041 1.00 78.50 196 PRO A N 1
ATOM 1590 C CA . PRO A 1 196 ? 21.682 -3.474 -12.421 1.00 78.50 196 PRO A CA 1
ATOM 1591 C C . PRO A 1 196 ? 20.789 -3.721 -11.205 1.00 78.50 196 PRO A C 1
ATOM 1593 O O . PRO A 1 196 ? 21.305 -3.924 -10.111 1.00 78.50 196 PRO A O 1
ATOM 1596 N N . TYR A 1 197 ? 19.478 -3.645 -11.396 1.00 72.00 197 TYR A N 1
ATOM 1597 C CA . TYR A 1 197 ? 18.516 -3.995 -10.360 1.00 72.00 197 TYR A CA 1
ATOM 1598 C C . TYR A 1 197 ? 18.566 -5.506 -10.101 1.00 72.00 197 TYR A C 1
ATOM 1600 O O . TYR A 1 197 ? 18.363 -6.294 -11.028 1.00 72.00 197 TYR A O 1
ATOM 1608 N N . GLU A 1 198 ? 18.801 -5.908 -8.856 1.00 71.12 198 GLU A N 1
ATOM 1609 C CA . GLU A 1 198 ? 18.686 -7.293 -8.395 1.00 71.12 198 GLU A CA 1
ATOM 1610 C C . GLU A 1 198 ? 17.421 -7.454 -7.529 1.00 71.12 198 GLU A C 1
ATOM 1612 O O . GLU A 1 198 ? 16.961 -6.505 -6.898 1.00 71.12 198 GLU A O 1
ATOM 1617 N N . GLU A 1 199 ? 16.816 -8.649 -7.476 1.00 59.81 199 GLU A N 1
ATOM 1618 C CA . GLU A 1 199 ? 15.586 -8.884 -6.686 1.00 59.81 199 GLU A CA 1
ATOM 1619 C C . GLU A 1 199 ? 15.768 -8.558 -5.188 1.00 59.81 199 GLU A C 1
ATOM 1621 O O . GLU A 1 199 ? 14.813 -8.158 -4.523 1.00 59.81 199 GLU A O 1
ATOM 1626 N N . SER A 1 200 ? 17.000 -8.649 -4.674 1.00 62.25 200 SER A N 1
ATOM 1627 C CA . SER A 1 200 ? 17.378 -8.249 -3.311 1.00 62.25 200 SER A CA 1
ATOM 1628 C C . SER A 1 200 ? 17.366 -6.738 -3.067 1.00 62.25 200 SER A C 1
ATOM 1630 O O . SER A 1 200 ? 17.407 -6.317 -1.915 1.00 62.25 200 SER A O 1
ATOM 1632 N N . ASP A 1 201 ? 17.312 -5.919 -4.120 1.00 57.53 201 ASP A N 1
ATOM 1633 C CA . ASP A 1 201 ? 17.210 -4.462 -4.012 1.00 57.53 201 ASP A CA 1
ATOM 1634 C C . ASP A 1 201 ? 15.754 -3.983 -3.845 1.00 57.53 201 ASP A C 1
ATOM 1636 O O . ASP A 1 201 ? 15.490 -2.784 -3.699 1.00 57.53 201 ASP A O 1
ATOM 1640 N N . GLY A 1 202 ? 14.782 -4.902 -3.891 1.00 48.81 202 GLY A N 1
ATOM 1641 C CA . GLY A 1 202 ? 13.407 -4.621 -3.501 1.00 48.81 202 GLY A CA 1
ATOM 1642 C C . GLY A 1 202 ? 13.337 -4.194 -2.033 1.00 48.81 202 GLY A C 1
ATOM 1643 O O . GLY A 1 202 ? 13.923 -4.830 -1.163 1.00 48.81 202 GLY A O 1
ATOM 1644 N N . PHE A 1 203 ? 12.592 -3.121 -1.749 1.00 44.59 203 PHE A N 1
ATOM 1645 C CA . PHE A 1 203 ? 12.200 -2.708 -0.395 1.00 44.59 203 PHE A CA 1
ATOM 1646 C C . PHE A 1 203 ? 11.317 -3.801 0.239 1.00 44.59 203 PHE A C 1
ATOM 1648 O O . PHE A 1 203 ? 10.092 -3.717 0.248 1.00 44.59 203 PHE A O 1
ATOM 1655 N N . GLY A 1 204 ? 11.948 -4.872 0.704 1.00 48.59 204 GLY A N 1
ATOM 1656 C CA . GLY A 1 204 ? 11.292 -6.083 1.175 1.00 48.59 204 GLY A CA 1
ATOM 1657 C C . GLY A 1 204 ? 12.315 -7.054 1.747 1.00 48.59 204 GLY A C 1
ATOM 1658 O O . GLY A 1 204 ? 12.517 -8.130 1.199 1.00 48.59 204 GLY A O 1
ATOM 1659 N N . GLY A 1 205 ? 12.980 -6.654 2.831 1.00 39.66 205 GLY A N 1
ATOM 1660 C CA . GLY A 1 205 ? 13.861 -7.539 3.588 1.00 39.66 205 GLY A CA 1
ATOM 1661 C C . GLY A 1 205 ? 14.837 -6.789 4.490 1.00 39.66 205 GLY A C 1
ATOM 1662 O O . GLY A 1 205 ? 15.838 -6.268 4.018 1.00 39.66 205 GLY A O 1
ATOM 1663 N N . ASP A 1 206 ? 14.530 -6.743 5.786 1.00 42.50 206 ASP A N 1
ATOM 1664 C CA . ASP A 1 206 ? 15.493 -6.977 6.872 1.00 42.50 206 ASP A CA 1
ATOM 1665 C C . ASP A 1 206 ? 16.880 -6.310 6.817 1.00 42.50 206 ASP A C 1
ATOM 1667 O O . ASP A 1 206 ? 17.885 -6.929 7.155 1.00 42.50 206 ASP A O 1
ATOM 1671 N N . CYS A 1 207 ? 16.961 -5.015 6.517 1.00 40.16 207 CYS A N 1
ATOM 1672 C CA . CYS A 1 207 ? 18.135 -4.224 6.898 1.00 40.16 207 CYS A CA 1
ATOM 1673 C C . CYS A 1 207 ? 17.763 -3.261 8.025 1.00 40.16 207 CYS A C 1
ATOM 1675 O O . CYS A 1 207 ? 17.575 -2.057 7.831 1.00 40.16 207 CYS A O 1
ATOM 1677 N N . CYS A 1 208 ? 17.654 -3.835 9.226 1.00 41.16 208 CYS A N 1
ATOM 1678 C CA . CYS A 1 208 ? 17.838 -3.093 10.466 1.00 41.16 208 CYS A CA 1
ATOM 1679 C C . CYS A 1 208 ? 19.265 -2.489 10.414 1.00 41.16 208 CYS A C 1
ATOM 1681 O O . CYS A 1 208 ? 20.207 -3.092 9.906 1.00 41.16 208 CYS A O 1
ATOM 1683 N N . CYS A 1 209 ? 19.381 -1.233 10.817 1.00 47.09 209 CYS A N 1
ATOM 1684 C CA . CYS A 1 209 ? 20.551 -0.376 10.675 1.00 47.09 209 CYS A CA 1
ATOM 1685 C C . CYS A 1 209 ? 21.885 -0.993 11.165 1.00 47.09 209 CYS A C 1
ATOM 1687 O O . CYS A 1 209 ? 21.881 -1.730 12.138 1.00 47.09 209 CYS A O 1
ATOM 1689 N N . ASP A 1 210 ? 23.048 -0.576 10.639 1.00 47.66 210 ASP A N 1
ATOM 1690 C CA . ASP A 1 210 ? 24.380 -0.945 11.196 1.00 47.66 210 ASP A CA 1
ATOM 1691 C C . ASP A 1 210 ? 24.598 -0.484 12.664 1.00 47.66 210 ASP A C 1
ATOM 1693 O O . ASP A 1 210 ? 25.607 -0.804 13.293 1.00 47.66 210 ASP A O 1
ATOM 1697 N N . LEU A 1 211 ? 23.668 0.304 13.222 1.00 49.25 211 LEU A N 1
ATOM 1698 C CA . LEU A 1 211 ? 23.642 0.729 14.631 1.00 49.25 211 LEU A CA 1
ATOM 1699 C C . LEU A 1 211 ? 22.793 -0.199 15.520 1.00 49.25 211 LEU A C 1
ATOM 1701 O O . LEU A 1 211 ? 22.740 -0.014 16.735 1.00 49.25 211 LEU A O 1
ATOM 1705 N N . CYS A 1 212 ? 22.130 -1.178 14.915 1.00 47.94 212 CYS A N 1
ATOM 1706 C CA . CYS A 1 212 ? 21.241 -2.134 15.536 1.00 47.94 212 CYS A CA 1
ATOM 1707 C C . CYS A 1 212 ? 22.050 -3.439 15.671 1.00 47.94 212 CYS A C 1
ATOM 1709 O O . CYS A 1 212 ? 22.202 -4.172 14.702 1.00 47.94 212 CYS A O 1
ATOM 1711 N N . GLY A 1 213 ? 22.669 -3.682 16.833 1.00 58.66 213 GLY A N 1
ATOM 1712 C CA . GLY A 1 213 ? 23.352 -4.956 17.122 1.00 58.66 213 GLY A CA 1
ATOM 1713 C C . GLY A 1 213 ? 22.368 -6.135 17.234 1.00 58.66 213 GLY A C 1
ATOM 1714 O O . GLY A 1 213 ? 21.354 -6.166 16.551 1.00 58.66 213 GLY A O 1
ATOM 1715 N N . ASP A 1 214 ? 22.606 -7.079 18.152 1.00 46.81 214 ASP A N 1
ATOM 1716 C CA . ASP A 1 214 ? 21.764 -8.281 18.377 1.00 46.81 214 ASP A CA 1
ATOM 1717 C C . ASP A 1 214 ? 20.333 -8.009 18.921 1.00 46.81 214 ASP A C 1
ATOM 1719 O O . ASP A 1 214 ? 19.711 -8.885 19.520 1.00 46.81 214 ASP A O 1
ATOM 1723 N N . TYR A 1 215 ? 19.792 -6.801 18.756 1.00 44.91 215 TYR A N 1
ATOM 1724 C CA . TYR A 1 215 ? 18.425 -6.459 19.150 1.00 44.91 215 TYR A CA 1
ATOM 1725 C C . TYR A 1 215 ? 17.512 -6.433 17.923 1.00 44.91 215 TYR A C 1
ATOM 1727 O O . TYR A 1 215 ? 17.654 -5.579 17.047 1.00 44.91 215 TYR A O 1
ATOM 1735 N N . SER A 1 216 ? 16.553 -7.362 17.877 1.00 44.28 216 SER A N 1
ATOM 1736 C CA . SER A 1 216 ? 15.462 -7.346 16.906 1.00 44.28 216 SER A CA 1
ATOM 1737 C C . SER A 1 216 ? 14.606 -6.100 17.112 1.00 44.28 216 SER A C 1
ATOM 1739 O O . SER A 1 216 ? 14.133 -5.828 18.209 1.00 44.28 216 SER A O 1
ATOM 1741 N N . CYS A 1 217 ? 14.372 -5.357 16.036 1.00 49.16 217 CYS A N 1
ATOM 1742 C CA . CYS A 1 217 ? 13.555 -4.143 16.011 1.00 49.16 217 CYS A CA 1
ATOM 1743 C C . CYS A 1 217 ? 12.029 -4.409 16.108 1.00 49.16 217 CYS A C 1
ATOM 1745 O O . CYS A 1 217 ? 11.226 -3.536 15.788 1.00 49.16 217 CYS A O 1
ATOM 1747 N N . TYR A 1 218 ? 11.634 -5.593 16.584 1.00 50.31 218 TYR A N 1
ATOM 1748 C CA . TYR A 1 218 ? 10.262 -5.954 16.928 1.00 50.31 218 TYR A CA 1
ATOM 1749 C C . TYR A 1 218 ? 10.241 -6.364 18.394 1.00 50.31 218 TYR A C 1
ATOM 1751 O O . TYR A 1 218 ? 10.777 -7.417 18.721 1.00 50.31 218 TYR A O 1
ATOM 1759 N N . ASP A 1 219 ? 9.729 -5.470 19.235 1.00 49.88 219 ASP A N 1
ATOM 1760 C CA . ASP A 1 219 ? 8.985 -5.722 20.477 1.00 49.88 219 ASP A CA 1
ATOM 1761 C C . ASP A 1 219 ? 9.143 -4.491 21.372 1.00 49.88 219 ASP A C 1
ATOM 1763 O O . ASP A 1 219 ? 10.191 -4.287 21.971 1.00 49.88 219 ASP A O 1
ATOM 1767 N N . ASP A 1 220 ? 8.123 -3.629 21.365 1.00 47.31 220 ASP A N 1
ATOM 1768 C CA . ASP A 1 220 ? 7.696 -2.823 22.519 1.00 47.31 220 ASP A CA 1
ATOM 1769 C C . ASP A 1 220 ? 6.459 -1.998 22.117 1.00 47.31 220 ASP A C 1
ATOM 1771 O O . ASP A 1 220 ? 6.497 -0.781 21.933 1.00 47.31 220 ASP A O 1
ATOM 1775 N N . TYR A 1 221 ? 5.330 -2.690 21.972 1.00 45.44 221 TYR A N 1
ATOM 1776 C CA . TYR A 1 221 ? 4.013 -2.085 22.171 1.00 45.44 221 TYR A CA 1
ATOM 1777 C C . TYR A 1 221 ? 3.193 -2.980 23.102 1.00 45.44 221 TYR A C 1
ATOM 1779 O O . TYR A 1 221 ? 2.156 -3.510 22.722 1.00 45.44 221 TYR A O 1
ATOM 1787 N N . ASP A 1 222 ? 3.680 -3.134 24.333 1.00 48.03 222 ASP A N 1
ATOM 1788 C CA . ASP A 1 222 ? 2.830 -3.412 25.488 1.00 48.03 222 ASP A CA 1
ATOM 1789 C C . ASP A 1 222 ? 2.666 -2.097 26.263 1.00 48.03 222 ASP A C 1
ATOM 1791 O O . ASP A 1 222 ? 3.596 -1.674 26.954 1.00 48.03 222 ASP A O 1
ATOM 1795 N N . LEU A 1 223 ? 1.506 -1.440 26.102 1.00 37.97 223 LEU A N 1
ATOM 1796 C CA . LEU A 1 223 ? 0.818 -0.595 27.100 1.00 37.97 223 LEU A CA 1
ATOM 1797 C C . LEU A 1 223 ? -0.547 -0.110 26.589 1.00 37.97 223 LEU A C 1
ATOM 1799 O O . LEU A 1 223 ? -0.587 0.579 25.545 1.00 37.97 223 LEU A O 1
#

Foldseek 3Di:
DDWDFDPVVVVVVVVLVVVLVVLVVVLVVLVVVDDDPVSVVVSVVSVVVSVVSVVVVCVVLVQPPCCVVPVDVVSVVVSCVVGIDDVVVVVVVVVVVVVVQVVCVVVVNFDWDFDPVLVVVVVVLVVVVVVLVVVLVVLVVVDPDPVSVVVSVVVVVVCPVVVVVVCVSLVQDPPVPDDDDPVSSVVSCCVPGIDGDDPVPPPDDDDDDPVDPPDDPDDDDDD

Sequence (223 aa):
MKYVIDSKTYENHINDEVHLYGLLHQLAFLAGKVKDERDMENLLDTAKRYGEIAEEKFAAWCIPGRYLVFGDRADLAELKAAELTPLTDVLKAHDRERAEKERAAEAGDPAYIISASDFRMLVGDLHDLFVRALATERHLTEAETEKDLRRIQKRVSGYERWAKRLCRSWQLPKDGSEAWGRDTLEDCLRKKMLKPYEESDGFGGDCCCDLCGDYSCYDDYDL

Secondary structure (DSSP, 8-state):
--EE--HHHHHHHHHHHHHHHHHHHHHHHHHTT--SHHHHHHHHHHHHHHHHHHHHHHHHTT--HHHHHH--HHHHHHHHHHHPEEHHHHHHHHHHHHHHHHHHHHTT---EEE-HHHHHHHHHHHHHHHHHHHHHHHHHHT--SHHHHHHHHHHHHTTHHHHHHHHHHTT--S-TTS---HHHHHHHHHHHHEEE--GGGSS-S----TT--S--S------

Organism: NCBI:txid1297617

pLDDT: mean 82.37, std 14.63, range [37.97, 97.25]

Radius of gyration: 34.31 Å; chains: 1; bounding box: 77×66×76 Å